Protein AF-A0A7Y4Z768-F1 (afdb_monomer_lite)

pLDDT: mean 74.53, std 14.94, range [42.28, 98.06]

Foldseek 3Di:
DDPPDDVVVVVVVCCVVVVVVVVVVVVVVVVVVVVVVVVVVVVVVVVVCLVCLCPDPDPVSLLVSLQVLLVCVQVVNDDPVVLVVLVVQLPPHDQLNVQSSVSSVLSFQQDPLNVCLSNQALSLLLVLVVLLVVLVVVQVVCVVDDHDPVSVVSNLVSLVVNLVSCVVVVVSQDPVLNVLNVLSNVLSVVLNVVVCVQQPVNDGDPDPQPSDDPVSPRSVVSSVVSVVVSVVSSVVSVVVVVVVD

Structure (mmCIF, N/CA/C/O backbone):
data_AF-A0A7Y4Z768-F1
#
_entry.id   AF-A0A7Y4Z768-F1
#
loop_
_atom_site.group_PDB
_atom_site.id
_atom_site.type_symbol
_atom_site.label_atom_id
_atom_site.label_alt_id
_atom_site.label_comp_id
_atom_site.label_asym_id
_atom_site.label_entity_id
_atom_site.label_seq_id
_atom_site.pdbx_PDB_ins_code
_atom_site.Cartn_x
_atom_site.Cartn_y
_atom_site.Cartn_z
_atom_site.occupancy
_atom_site.B_iso_or_equiv
_atom_site.auth_seq_id
_atom_site.auth_comp_id
_atom_site.auth_asym_id
_atom_site.auth_atom_id
_atom_site.pdbx_PDB_model_num
ATOM 1 N N . MET A 1 1 ? -40.988 38.365 79.215 1.00 46.38 1 MET A N 1
ATOM 2 C CA . MET A 1 1 ? -39.612 38.161 78.710 1.00 46.38 1 MET A CA 1
ATOM 3 C C . MET A 1 1 ? -39.242 36.731 79.069 1.00 46.38 1 MET A C 1
ATOM 5 O O . MET A 1 1 ? -39.388 36.400 80.229 1.00 46.38 1 MET A O 1
ATOM 9 N N . GLU A 1 2 ? -38.913 35.808 78.173 1.00 48.59 2 GLU A N 1
ATOM 10 C CA . GLU A 1 2 ? -38.511 35.905 76.769 1.00 48.59 2 GLU A CA 1
ATOM 11 C C . GLU A 1 2 ? -39.043 34.683 76.001 1.00 48.59 2 GLU A C 1
ATOM 13 O O . GLU A 1 2 ? -38.880 33.546 76.432 1.00 48.59 2 GLU A O 1
ATOM 18 N N . ALA A 1 3 ? -39.662 34.913 74.843 1.00 51.94 3 ALA A N 1
ATOM 19 C CA . ALA A 1 3 ? -40.048 33.869 73.897 1.00 51.94 3 ALA A CA 1
ATOM 20 C C . ALA A 1 3 ? -38.858 33.521 72.978 1.00 51.94 3 ALA A C 1
ATOM 22 O O . ALA A 1 3 ? -38.920 33.704 71.766 1.00 51.94 3 ALA A O 1
ATOM 23 N N . LYS A 1 4 ? -37.750 33.055 73.563 1.00 54.59 4 LYS A N 1
ATOM 24 C CA . LYS A 1 4 ? -36.611 32.468 72.841 1.00 54.59 4 LYS A CA 1
ATOM 25 C C . LYS A 1 4 ? -36.571 30.975 73.150 1.00 54.59 4 LYS A C 1
ATOM 27 O O . LYS A 1 4 ? -36.061 30.596 74.194 1.00 54.59 4 LYS A O 1
ATOM 32 N N . SER A 1 5 ? -37.153 30.120 72.305 1.00 59.94 5 SER A N 1
ATOM 33 C CA . SER A 1 5 ? -36.946 28.667 72.477 1.00 59.94 5 SER A CA 1
ATOM 34 C C . SER A 1 5 ? -37.273 27.802 71.252 1.00 59.94 5 SER A C 1
ATOM 36 O O . SER A 1 5 ? -36.564 26.839 70.993 1.00 59.94 5 SER A O 1
ATOM 38 N N . GLY A 1 6 ? -38.278 28.136 70.435 1.00 53.97 6 GLY A N 1
ATOM 39 C CA . GLY A 1 6 ? -38.661 27.264 69.306 1.00 53.97 6 GLY A CA 1
ATOM 40 C C . GLY A 1 6 ? -37.763 27.378 68.066 1.00 53.97 6 GLY A C 1
ATOM 41 O O . GLY A 1 6 ? -37.446 26.380 67.424 1.00 53.97 6 GLY A O 1
ATOM 42 N N . ILE A 1 7 ? -37.335 28.599 67.733 1.00 53.09 7 ILE A N 1
ATOM 43 C CA . ILE A 1 7 ? -36.599 28.881 66.490 1.00 53.09 7 ILE A CA 1
ATOM 44 C C . ILE A 1 7 ? -35.123 28.465 66.606 1.00 53.09 7 ILE A C 1
ATOM 46 O O . ILE A 1 7 ? -34.581 27.887 65.669 1.00 53.09 7 ILE A O 1
ATOM 50 N N . GLU A 1 8 ? -34.484 28.668 67.762 1.00 54.44 8 GLU A N 1
ATOM 51 C CA . GLU A 1 8 ? -33.088 28.248 67.986 1.00 54.44 8 GLU A CA 1
ATOM 52 C C . GLU A 1 8 ? -32.929 26.720 67.997 1.00 54.44 8 GLU A C 1
ATOM 54 O O . GLU A 1 8 ? -31.937 26.199 67.488 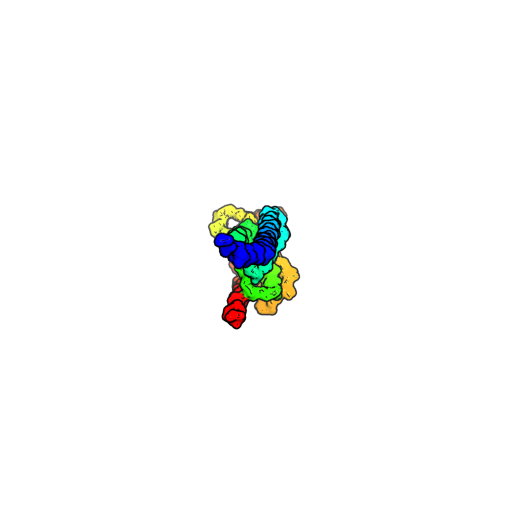1.00 54.44 8 GLU A O 1
ATOM 59 N N . LEU A 1 9 ? -33.932 25.985 68.494 1.00 57.38 9 LEU A N 1
ATOM 60 C CA . LEU A 1 9 ? -33.920 24.521 68.476 1.00 57.38 9 LEU A CA 1
ATOM 61 C C . LEU A 1 9 ? -34.026 23.970 67.042 1.00 57.38 9 LEU A C 1
ATOM 63 O O . LEU A 1 9 ? -33.317 23.032 66.683 1.00 57.38 9 LEU A O 1
ATOM 67 N N . LEU A 1 10 ? -34.868 24.590 66.206 1.00 47.81 10 LEU A N 1
ATOM 68 C CA . LEU A 1 10 ? -35.016 24.247 64.788 1.00 47.81 10 LEU A CA 1
ATOM 69 C C . LEU A 1 10 ? -33.762 24.582 63.972 1.00 47.81 10 LEU A C 1
ATOM 71 O O . LEU A 1 10 ? -33.357 23.785 63.129 1.00 47.81 10 LEU A O 1
ATOM 75 N N . ILE A 1 11 ? -33.116 25.719 64.239 1.00 52.50 11 ILE A N 1
ATOM 76 C CA . ILE A 1 11 ? -31.869 26.107 63.564 1.00 52.50 11 ILE A CA 1
ATOM 77 C C . ILE A 1 11 ? -30.730 25.147 63.935 1.00 52.50 11 ILE A C 1
ATOM 79 O O . ILE A 1 11 ? -30.016 24.683 63.046 1.00 52.50 11 ILE A O 1
ATOM 83 N N . ASN A 1 12 ? -30.601 24.770 65.211 1.00 52.72 12 ASN A N 1
ATOM 84 C CA . ASN A 1 12 ? -29.572 23.824 65.651 1.00 52.72 12 ASN A CA 1
ATOM 85 C C . ASN A 1 12 ? -29.818 22.397 65.131 1.00 52.72 12 ASN A C 1
ATOM 87 O O . ASN A 1 12 ? -28.870 21.717 64.735 1.00 52.72 12 ASN A O 1
ATOM 91 N N . ALA A 1 13 ? -31.078 21.955 65.055 1.00 55.19 13 ALA A N 1
ATOM 92 C CA . ALA A 1 13 ? -31.428 20.666 64.458 1.00 55.19 13 ALA A CA 1
ATOM 93 C C . ALA A 1 13 ? -31.161 20.637 62.941 1.00 55.19 13 ALA A C 1
ATOM 95 O O . ALA A 1 13 ? -30.629 19.654 62.424 1.00 55.19 13 ALA A O 1
ATOM 96 N N . MET A 1 14 ? -31.462 21.728 62.225 1.00 43.25 14 MET A N 1
ATOM 97 C CA . MET A 1 14 ? -31.162 21.846 60.795 1.00 43.25 14 MET A CA 1
ATOM 98 C C . MET A 1 14 ? -29.655 21.911 60.524 1.00 43.25 14 MET A C 1
ATOM 100 O O . MET A 1 14 ? -29.187 21.277 59.580 1.00 43.25 14 MET A O 1
ATOM 104 N N . ALA A 1 15 ? -28.878 22.593 61.370 1.00 44.81 15 ALA A N 1
ATOM 105 C CA . ALA A 1 15 ? -27.419 22.632 61.262 1.00 44.81 15 ALA A CA 1
ATOM 106 C C . ALA A 1 15 ? -26.781 21.239 61.442 1.00 44.81 15 ALA A C 1
ATOM 108 O O . ALA A 1 15 ? -25.861 20.889 60.703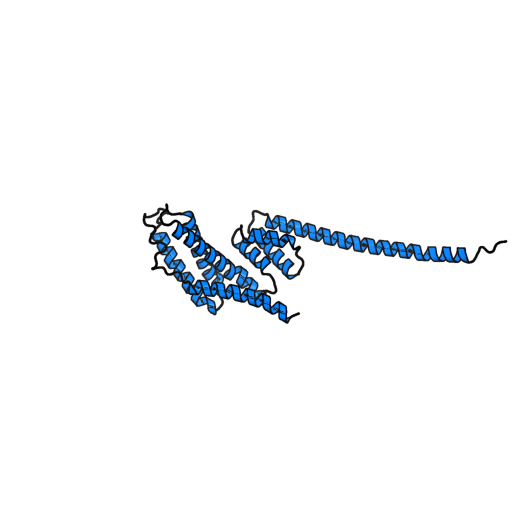 1.00 44.81 15 ALA A O 1
ATOM 109 N N . GLY A 1 16 ? -27.315 20.412 62.351 1.00 49.62 16 GLY A N 1
ATOM 110 C CA . GLY A 1 16 ? -26.847 19.037 62.568 1.00 49.62 16 GLY A CA 1
ATOM 111 C C . GLY A 1 16 ? -27.062 18.090 61.379 1.00 49.62 16 GLY A C 1
ATOM 112 O O . GLY A 1 16 ? -26.333 17.112 61.245 1.00 49.62 16 GLY A O 1
ATOM 113 N N . ILE A 1 17 ? -28.020 18.390 60.494 1.00 57.47 17 ILE A N 1
ATOM 114 C CA . ILE A 1 17 ? -28.361 17.559 59.324 1.00 57.47 17 ILE A CA 1
ATOM 115 C C . ILE A 1 17 ? -27.761 18.130 58.029 1.00 57.47 17 ILE A C 1
ATOM 117 O O . ILE A 1 17 ? -27.269 17.380 57.187 1.00 57.47 17 ILE A O 1
ATOM 121 N N . LEU A 1 18 ? -27.754 19.456 57.864 1.00 42.28 18 LEU A N 1
ATOM 122 C CA . LEU A 1 18 ? -27.285 20.108 56.636 1.00 42.28 18 LEU A CA 1
ATOM 123 C C . LEU A 1 18 ? -25.764 20.051 56.467 1.00 42.28 18 LEU A C 1
ATOM 125 O O . LEU A 1 18 ? -25.283 19.923 55.338 1.00 42.28 18 LEU A O 1
ATOM 129 N N . VAL A 1 19 ? -25.000 20.120 57.560 1.00 46.62 19 VAL A N 1
ATOM 130 C CA . VAL A 1 19 ? -23.529 20.109 57.506 1.00 46.62 19 VAL A CA 1
ATOM 131 C C . VAL A 1 19 ? -22.978 18.759 57.004 1.00 46.62 19 VAL A C 1
ATOM 133 O O . VAL A 1 19 ? -22.180 18.764 56.067 1.00 46.62 19 VAL A O 1
ATOM 136 N N . PRO A 1 20 ? -23.429 17.587 57.496 1.00 58.53 20 PRO A N 1
ATOM 137 C CA . PRO A 1 20 ? -22.994 16.297 56.951 1.00 58.53 20 PRO A CA 1
ATOM 138 C C . PRO A 1 20 ? -23.368 16.086 55.476 1.00 58.53 20 PRO A C 1
ATOM 140 O O . PRO A 1 20 ? -22.566 15.559 54.707 1.00 58.53 20 PRO A O 1
ATOM 143 N N . ILE A 1 21 ? -24.563 16.527 55.060 1.00 56.31 21 ILE A N 1
ATOM 144 C CA . ILE A 1 21 ? -25.041 16.380 53.674 1.00 56.31 21 ILE A CA 1
ATOM 145 C C . ILE A 1 21 ? -24.199 17.224 52.712 1.00 56.31 21 ILE A C 1
ATOM 147 O O . ILE A 1 21 ? -23.823 16.752 51.640 1.00 56.31 21 ILE A O 1
ATOM 151 N N . SER A 1 22 ? -23.856 18.454 53.098 1.00 44.28 22 SER A N 1
ATOM 152 C CA . SER A 1 22 ? -23.014 19.329 52.276 1.00 44.28 22 SER A CA 1
ATOM 153 C C . SER A 1 22 ? -21.571 18.821 52.176 1.00 44.28 22 SER A C 1
ATOM 155 O O . SER A 1 22 ? -21.008 18.839 51.082 1.00 44.28 22 SER A O 1
ATOM 157 N N . ILE A 1 23 ? -21.002 18.259 53.249 1.00 58.78 23 ILE A N 1
ATOM 158 C CA . ILE A 1 23 ? -19.685 17.594 53.207 1.00 58.78 23 ILE A CA 1
ATOM 159 C C . ILE A 1 23 ? -19.713 16.363 52.286 1.00 58.78 23 ILE A C 1
ATOM 161 O O . ILE A 1 23 ? -18.813 16.199 51.460 1.00 58.78 23 ILE A O 1
ATOM 165 N N . ALA A 1 24 ? -20.753 15.526 52.366 1.00 64.56 24 ALA A N 1
ATOM 166 C CA . ALA A 1 24 ? -20.907 14.363 51.490 1.00 64.56 24 ALA A CA 1
ATOM 167 C C . ALA A 1 24 ? -21.059 14.768 50.012 1.00 64.56 24 ALA A C 1
ATOM 169 O O . ALA A 1 24 ? -20.456 14.149 49.135 1.00 64.56 24 ALA A O 1
ATOM 170 N N . PHE A 1 25 ? -21.804 15.842 49.733 1.00 57.50 25 PHE A N 1
ATOM 171 C CA . PHE A 1 25 ? -21.990 16.356 48.377 1.00 57.50 25 PHE A CA 1
ATOM 172 C C . PHE A 1 25 ? -20.695 16.938 47.793 1.00 57.50 25 PHE A C 1
ATOM 174 O O . PHE A 1 25 ? -20.360 16.652 46.645 1.00 57.50 25 PHE A O 1
ATOM 181 N N . VAL A 1 26 ? -19.923 17.693 48.585 1.00 50.47 26 VAL A N 1
ATOM 182 C CA . VAL A 1 26 ? -18.603 18.207 48.176 1.00 50.47 26 VAL A CA 1
ATOM 183 C C . VAL A 1 26 ? -17.611 17.061 47.965 1.00 50.47 26 VAL A C 1
ATOM 185 O O . VAL A 1 26 ? -16.888 17.070 46.973 1.00 50.47 26 VAL A O 1
ATOM 188 N N . GLY A 1 27 ? -17.612 16.041 48.830 1.00 58.00 27 GLY A N 1
ATOM 189 C CA . GLY A 1 27 ? -16.781 14.844 48.667 1.00 58.00 27 GLY A CA 1
ATOM 190 C C . GLY A 1 27 ? -17.117 14.048 47.401 1.00 58.00 27 GLY A C 1
ATOM 191 O O . GLY A 1 27 ? -16.213 13.660 46.659 1.00 58.00 27 GLY A O 1
ATOM 192 N N . TYR A 1 28 ? -18.407 13.866 47.104 1.00 66.12 28 TYR A N 1
ATOM 193 C CA . TYR A 1 28 ? -18.885 13.222 45.874 1.00 66.12 28 TYR A CA 1
ATOM 194 C C . TYR A 1 28 ? -18.555 14.047 44.618 1.00 66.12 28 TYR A C 1
ATOM 196 O O . TYR A 1 28 ? -18.127 13.512 43.597 1.00 66.12 28 TYR A O 1
ATOM 204 N N . TRP A 1 29 ? -18.696 15.372 44.684 1.00 62.34 29 TRP A N 1
ATOM 205 C CA . TRP A 1 29 ? -18.326 16.260 43.582 1.00 62.34 29 TRP A CA 1
ATOM 206 C C . TRP A 1 29 ? -16.811 16.261 43.327 1.00 62.34 29 TRP A C 1
ATOM 208 O O . TRP A 1 29 ? -16.386 16.182 42.176 1.00 62.34 29 TRP A O 1
ATOM 218 N N . PHE A 1 30 ? -15.997 16.286 44.387 1.00 61.88 30 PHE A N 1
ATOM 219 C CA . PHE A 1 30 ? -14.536 16.270 44.300 1.00 61.88 30 PHE A CA 1
ATOM 220 C C . PHE A 1 30 ? -13.997 14.936 43.769 1.00 61.88 30 PHE A C 1
ATOM 222 O O . PHE A 1 30 ? -13.097 14.931 42.934 1.00 61.88 30 PHE A O 1
ATOM 229 N N . THR A 1 31 ? -14.567 13.804 44.191 1.00 69.88 31 THR A N 1
ATOM 230 C CA . THR A 1 31 ? -14.210 12.480 43.647 1.00 69.88 31 THR A CA 1
ATOM 231 C C . THR A 1 31 ? -14.558 12.371 42.167 1.00 69.88 31 THR A C 1
ATOM 233 O O . THR A 1 31 ? -13.707 11.968 41.384 1.00 69.88 31 THR A O 1
ATOM 236 N N . ARG A 1 32 ? -15.730 12.858 41.747 1.00 62.66 32 ARG A N 1
ATOM 237 C CA . ARG A 1 32 ? -16.130 12.873 40.330 1.00 62.66 32 ARG A CA 1
ATOM 238 C C . ARG A 1 32 ? -15.298 13.835 39.468 1.00 62.66 32 ARG A C 1
ATOM 240 O O . ARG A 1 32 ? -15.068 13.573 38.290 1.00 62.66 32 ARG A O 1
ATOM 247 N N . GLN A 1 33 ? -14.849 14.957 40.035 1.00 64.06 33 GLN A N 1
ATOM 248 C CA . GLN A 1 33 ? -13.874 15.863 39.408 1.00 64.06 33 GLN A CA 1
ATOM 249 C C . GLN A 1 33 ? -12.506 15.189 39.265 1.00 64.06 33 GLN A C 1
ATOM 251 O O . GLN A 1 33 ? -11.884 15.281 38.210 1.00 64.06 33 GLN A O 1
ATOM 256 N N . LYS A 1 34 ? -12.060 14.473 40.301 1.00 70.19 34 LYS A N 1
ATOM 257 C CA . LYS A 1 34 ? -10.790 13.749 40.298 1.00 70.19 34 LYS A CA 1
ATOM 258 C C . LYS A 1 34 ? -10.791 12.589 39.302 1.00 70.19 34 LYS A C 1
ATOM 260 O O . LYS A 1 34 ? -9.846 12.480 38.540 1.00 70.19 34 LYS A O 1
ATOM 265 N N . GLU A 1 35 ? -11.867 11.808 39.229 1.00 71.06 35 GLU A N 1
ATOM 266 C CA . GLU A 1 35 ? -12.037 10.755 38.217 1.00 71.06 35 GLU A CA 1
ATOM 267 C C . GLU A 1 35 ? -11.948 11.323 36.798 1.00 71.06 35 GLU A C 1
ATOM 269 O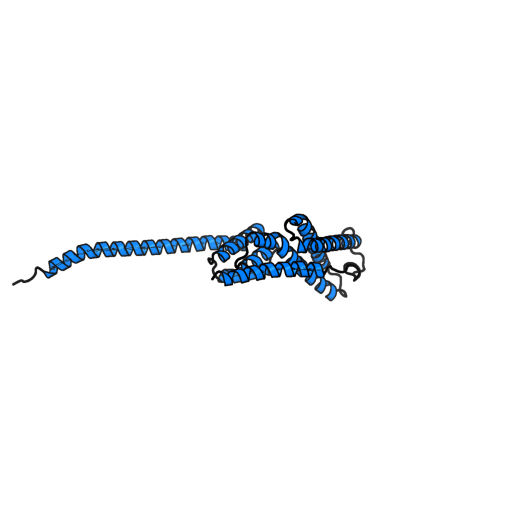 O . GLU A 1 35 ? -11.188 10.811 35.983 1.00 71.06 35 GLU A O 1
ATOM 274 N N . LYS A 1 36 ? -12.627 12.445 36.518 1.00 66.19 36 LYS A N 1
ATOM 275 C CA . LYS A 1 36 ? -12.515 13.128 35.218 1.00 66.19 36 LYS A CA 1
ATOM 276 C C . LYS A 1 36 ? -11.108 13.658 34.940 1.00 66.19 36 LYS A C 1
ATOM 278 O O . LYS A 1 36 ? -10.650 13.596 33.805 1.00 66.19 36 LYS A O 1
ATOM 283 N N . SER A 1 37 ? -10.433 14.186 35.958 1.00 69.75 37 SER A N 1
ATOM 284 C CA . SER A 1 37 ? -9.055 14.680 35.863 1.00 69.75 37 SER A CA 1
ATOM 285 C C . SER A 1 37 ? -8.069 13.544 35.581 1.00 69.75 37 SER A C 1
ATOM 287 O O . SER A 1 37 ? -7.192 13.685 34.734 1.00 69.75 37 SER A O 1
ATOM 289 N N . ASP A 1 38 ? -8.223 12.409 36.260 1.00 72.62 38 ASP A N 1
ATOM 290 C CA . ASP A 1 38 ? -7.384 11.224 36.085 1.00 72.62 38 ASP A CA 1
ATOM 291 C C . ASP A 1 38 ? -7.657 10.556 34.723 1.00 72.62 38 ASP A C 1
ATOM 293 O O . ASP A 1 38 ? -6.717 10.164 34.034 1.00 72.62 38 ASP A O 1
ATOM 297 N N . GLU A 1 39 ? -8.914 10.513 34.264 1.00 68.00 39 GLU A N 1
ATOM 298 C CA . GLU A 1 39 ? -9.274 10.092 32.901 1.00 68.00 39 GLU A CA 1
ATOM 299 C C . GLU A 1 39 ? -8.653 10.999 31.831 1.00 68.00 39 GLU A C 1
ATOM 301 O O . GLU A 1 39 ? -8.083 10.505 30.858 1.00 68.00 39 GLU A O 1
ATOM 306 N N . GLN A 1 40 ? -8.716 12.322 32.015 1.00 62.81 40 GLN A N 1
ATOM 307 C CA . GLN A 1 40 ? -8.091 13.283 31.105 1.00 62.81 40 GLN A CA 1
ATOM 308 C C . GLN A 1 40 ? -6.572 13.140 31.090 1.00 62.81 40 GLN A C 1
ATOM 310 O O . GLN A 1 40 ? -5.967 13.165 30.022 1.00 62.81 40 GLN A O 1
ATOM 315 N N . LYS A 1 41 ? -5.951 12.944 32.254 1.00 69.06 41 LYS A N 1
ATOM 316 C CA . LYS A 1 41 ? -4.506 12.748 32.361 1.00 69.06 41 LYS A CA 1
ATOM 317 C C . LYS A 1 41 ? -4.062 11.454 31.681 1.00 69.06 41 LYS A C 1
ATOM 319 O O . LYS A 1 41 ? -3.132 11.484 30.886 1.00 69.06 41 LYS A O 1
ATOM 324 N N . ASN A 1 42 ? -4.783 10.356 31.899 1.00 70.62 42 ASN A N 1
ATOM 325 C CA . ASN A 1 42 ? -4.524 9.092 31.211 1.00 70.62 42 ASN A CA 1
ATOM 326 C C . ASN A 1 42 ? -4.697 9.226 29.691 1.00 70.62 42 ASN A C 1
ATOM 328 O O . ASN A 1 42 ? -3.905 8.670 28.931 1.00 70.62 42 ASN A O 1
ATOM 332 N N . ALA A 1 43 ? -5.700 9.981 29.233 1.00 60.78 43 ALA A N 1
ATOM 333 C CA . ALA A 1 43 ? -5.882 10.264 27.813 1.00 60.78 43 ALA A CA 1
ATOM 334 C C . ALA A 1 43 ? -4.715 11.085 27.239 1.00 60.78 43 ALA A C 1
ATOM 336 O O . ALA A 1 43 ? -4.241 10.761 26.155 1.00 60.78 43 ALA A O 1
ATOM 337 N N . ILE A 1 44 ? -4.218 12.087 27.973 1.00 65.00 44 ILE A N 1
ATOM 338 C CA . ILE A 1 44 ? -3.059 12.910 27.589 1.00 65.00 44 ILE A CA 1
ATOM 339 C C . ILE A 1 44 ? -1.771 12.076 27.531 1.00 65.00 44 ILE A C 1
ATOM 341 O O . ILE A 1 44 ? -1.036 12.183 26.554 1.00 65.00 44 ILE A O 1
ATOM 345 N N . ASP A 1 45 ? -1.516 11.213 28.515 1.00 72.81 45 ASP A N 1
ATOM 346 C CA . ASP A 1 45 ? -0.319 10.356 28.541 1.00 72.81 45 ASP A CA 1
ATOM 347 C C . ASP A 1 45 ? -0.360 9.300 27.421 1.00 72.81 45 ASP A C 1
ATOM 349 O O . ASP A 1 45 ? 0.631 9.027 26.736 1.00 72.81 45 ASP A O 1
ATOM 353 N N . THR A 1 46 ? -1.541 8.728 27.170 1.00 70.56 46 THR A N 1
ATOM 354 C CA . THR A 1 46 ? -1.743 7.813 26.038 1.00 70.56 46 THR A CA 1
ATOM 355 C C . THR A 1 46 ? -1.547 8.556 24.709 1.00 70.56 46 THR A C 1
ATOM 357 O O . THR A 1 46 ? -0.935 8.035 23.779 1.00 70.56 46 THR A O 1
ATOM 360 N N . PHE A 1 47 ? -2.021 9.800 24.625 1.00 68.81 47 PHE A N 1
ATOM 361 C CA . PHE A 1 47 ? -1.887 10.661 23.455 1.00 68.81 47 PHE A CA 1
ATOM 362 C C . PHE A 1 47 ? -0.434 11.053 23.172 1.00 68.81 47 PHE A C 1
ATOM 364 O O . PHE A 1 47 ? 0.003 10.936 22.027 1.00 68.81 47 PHE A O 1
ATOM 371 N N . SER A 1 48 ? 0.340 11.447 24.190 1.00 70.50 48 SER A N 1
ATOM 372 C CA . SER A 1 48 ? 1.765 11.749 24.012 1.00 70.50 48 SER A CA 1
ATOM 373 C C . SER A 1 48 ? 2.523 10.517 23.527 1.00 70.50 48 SER A C 1
ATOM 375 O O . SER A 1 48 ? 3.339 10.621 22.621 1.00 70.50 48 SER A O 1
ATOM 377 N N . THR A 1 49 ? 2.172 9.333 24.034 1.00 78.50 49 THR A N 1
ATOM 378 C CA . THR A 1 49 ? 2.770 8.067 23.593 1.00 78.50 49 THR A CA 1
ATOM 379 C C . THR A 1 49 ? 2.524 7.796 22.104 1.00 78.50 49 THR A C 1
ATOM 381 O O . THR A 1 49 ? 3.433 7.347 21.403 1.00 78.50 49 THR A O 1
ATOM 384 N N . TYR A 1 50 ? 1.325 8.085 21.583 1.00 74.75 50 TYR A N 1
ATOM 385 C CA . TYR A 1 50 ? 1.051 7.942 20.149 1.00 74.75 50 TYR A CA 1
ATOM 386 C C . TYR A 1 50 ? 1.792 8.975 19.305 1.00 74.75 50 TYR A C 1
ATOM 388 O O . TYR A 1 50 ? 2.332 8.613 18.263 1.00 74.75 50 TYR A O 1
ATOM 396 N N . LEU A 1 51 ? 1.857 10.234 19.745 1.00 73.06 51 LEU A N 1
ATOM 397 C CA . LEU A 1 51 ? 2.614 11.271 19.039 1.00 73.06 51 LEU A CA 1
ATOM 398 C C . LEU A 1 51 ? 4.119 10.975 19.019 1.00 73.06 51 LEU A C 1
ATOM 400 O O . LEU A 1 51 ? 4.763 11.140 17.982 1.00 73.06 51 LEU A O 1
ATOM 404 N N . ASP A 1 52 ? 4.670 10.464 20.116 1.00 77.81 52 ASP A N 1
ATOM 405 C CA . ASP A 1 52 ? 6.061 10.010 20.191 1.00 77.81 52 ASP A CA 1
ATOM 406 C C . ASP A 1 52 ? 6.304 8.818 19.253 1.00 77.81 52 ASP A C 1
ATOM 408 O O . ASP A 1 52 ? 7.334 8.731 18.583 1.00 77.81 52 ASP A O 1
ATOM 412 N N . ALA A 1 53 ? 5.342 7.897 19.150 1.00 80.00 53 ALA A N 1
ATOM 413 C CA . ALA A 1 53 ? 5.431 6.767 18.231 1.00 80.00 53 ALA A CA 1
ATOM 414 C C . ALA A 1 53 ? 5.296 7.183 16.753 1.00 80.00 53 ALA A C 1
ATOM 416 O O . ALA A 1 53 ? 5.997 6.625 15.910 1.00 80.00 53 ALA A O 1
ATOM 417 N N . LEU A 1 54 ? 4.453 8.174 16.439 1.00 76.44 54 LEU A N 1
ATOM 418 C CA . LEU A 1 54 ? 4.309 8.753 15.097 1.00 76.44 54 LEU A CA 1
ATOM 419 C C . LEU A 1 54 ? 5.540 9.563 14.673 1.00 76.44 54 LEU A C 1
ATOM 421 O O . LEU A 1 54 ? 5.962 9.498 13.521 1.00 76.44 54 LEU A O 1
ATOM 425 N N . SER A 1 55 ? 6.140 10.308 15.598 1.00 78.50 55 SER A N 1
ATOM 426 C CA . SER A 1 55 ? 7.357 11.091 15.347 1.00 78.50 55 SER A CA 1
ATOM 427 C C . SER A 1 55 ? 8.646 10.263 15.407 1.00 78.50 55 SER A C 1
ATOM 429 O O . SER A 1 55 ? 9.719 10.777 15.102 1.00 78.50 55 SER A O 1
ATOM 431 N N . SER A 1 56 ? 8.560 8.979 15.766 1.00 83.56 56 SER A N 1
ATOM 432 C CA . SER A 1 56 ? 9.710 8.078 15.811 1.00 83.56 56 SER A CA 1
ATOM 433 C C . SER A 1 56 ? 10.281 7.810 14.417 1.00 83.56 56 SER A C 1
ATOM 435 O O . SER A 1 56 ? 9.538 7.504 13.493 1.00 83.56 56 SER A O 1
ATOM 437 N N . ASP A 1 57 ? 11.611 7.747 14.297 1.00 81.62 57 ASP A N 1
ATOM 438 C CA . ASP A 1 57 ? 12.292 7.275 13.076 1.00 81.62 57 ASP A CA 1
ATOM 439 C C . ASP A 1 57 ? 12.016 5.788 12.752 1.00 81.62 57 ASP A C 1
ATOM 441 O O . ASP A 1 57 ? 12.403 5.274 11.700 1.00 81.62 57 ASP A O 1
ATOM 445 N N . ASN A 1 58 ? 11.366 5.056 13.664 1.00 84.62 58 ASN A N 1
ATOM 446 C CA . ASN A 1 58 ? 11.038 3.648 13.494 1.00 84.62 58 ASN A CA 1
ATOM 447 C C . ASN A 1 58 ? 9.685 3.474 12.782 1.00 84.62 58 ASN A C 1
ATOM 449 O O . ASN A 1 58 ? 8.623 3.631 13.383 1.00 84.62 58 ASN A O 1
ATOM 453 N N . GLN A 1 59 ? 9.737 3.035 11.525 1.00 77.31 59 GLN A N 1
ATOM 454 C CA . GLN A 1 59 ? 8.562 2.811 10.671 1.00 77.31 59 GLN A CA 1
ATOM 455 C C . GLN A 1 59 ? 7.548 1.823 11.266 1.00 77.31 59 GLN A C 1
ATOM 457 O O . GLN A 1 59 ? 6.342 2.031 11.149 1.00 77.31 59 GLN A O 1
ATOM 462 N N . GLN A 1 60 ? 8.012 0.784 11.965 1.00 74.44 60 GLN A N 1
ATOM 463 C CA . GLN A 1 60 ? 7.128 -0.180 12.619 1.00 74.44 60 GLN A CA 1
ATOM 464 C C . GLN A 1 60 ? 6.347 0.474 13.769 1.00 74.44 60 GLN A C 1
ATOM 466 O O . GLN A 1 60 ? 5.161 0.198 13.950 1.00 74.44 60 GLN A O 1
ATOM 471 N N . LYS A 1 61 ? 6.991 1.367 14.535 1.00 78.75 61 LYS A N 1
ATOM 472 C CA . LYS A 1 61 ? 6.313 2.143 15.588 1.00 78.75 61 LYS A CA 1
ATOM 473 C C . LYS A 1 61 ? 5.283 3.099 14.997 1.00 78.75 61 LYS A C 1
ATOM 475 O O . LYS A 1 61 ? 4.163 3.137 15.499 1.00 78.75 61 LYS A O 1
ATOM 480 N N . GLN A 1 62 ? 5.630 3.795 13.914 1.00 78.62 62 GLN A N 1
ATOM 481 C CA . GLN A 1 62 ? 4.708 4.683 13.200 1.00 78.62 62 GLN A CA 1
ATOM 482 C C . GLN A 1 62 ? 3.476 3.919 12.699 1.00 78.62 62 GLN A C 1
ATOM 484 O O . GLN A 1 62 ? 2.344 4.336 12.937 1.00 78.62 62 GLN A O 1
ATOM 489 N N . LYS A 1 63 ? 3.683 2.746 12.088 1.00 76.12 63 LYS A N 1
ATOM 490 C CA . LYS A 1 63 ? 2.611 1.855 11.626 1.00 76.12 63 LYS A CA 1
ATOM 491 C C . LYS A 1 63 ? 1.684 1.430 12.762 1.00 76.12 63 LYS A C 1
ATOM 493 O O . LYS A 1 63 ? 0.471 1.577 12.643 1.00 76.12 63 LYS A O 1
ATOM 498 N N . TYR A 1 64 ? 2.227 0.927 13.872 1.00 75.88 64 TYR A N 1
ATOM 499 C CA . TYR A 1 64 ? 1.399 0.518 15.011 1.00 75.88 64 TYR A CA 1
ATOM 500 C C . TYR A 1 64 ? 0.647 1.690 15.643 1.00 75.88 64 TYR A C 1
ATOM 502 O O . TYR A 1 64 ? -0.502 1.515 16.044 1.00 75.88 64 TYR A O 1
ATOM 510 N N . ALA A 1 65 ? 1.253 2.878 15.692 1.00 80.69 65 ALA A N 1
ATOM 511 C CA . ALA A 1 65 ? 0.581 4.082 16.165 1.00 80.69 65 ALA A CA 1
ATOM 512 C C . ALA A 1 65 ? -0.616 4.441 15.276 1.00 80.69 65 ALA A C 1
ATOM 514 O O . ALA A 1 65 ? -1.699 4.708 15.789 1.00 80.69 65 ALA A O 1
ATOM 515 N N . LEU A 1 66 ? -0.462 4.365 13.952 1.00 77.25 66 LEU A N 1
ATOM 516 C CA . LEU A 1 66 ? -1.558 4.596 13.010 1.00 77.25 66 LEU A CA 1
ATOM 517 C C . LEU A 1 66 ? -2.648 3.522 13.108 1.00 77.25 66 LEU A C 1
ATOM 519 O O . LEU A 1 66 ? -3.824 3.861 13.126 1.00 77.25 66 LEU A O 1
ATOM 523 N N . ILE A 1 67 ? -2.297 2.243 13.269 1.00 72.56 67 ILE A N 1
ATOM 524 C CA . ILE A 1 67 ? -3.285 1.173 13.505 1.00 72.56 67 ILE A CA 1
ATOM 525 C C . ILE A 1 67 ? -4.063 1.423 14.808 1.00 72.56 67 ILE A C 1
ATOM 527 O O . ILE A 1 67 ? -5.286 1.276 14.849 1.00 72.56 67 ILE A O 1
ATOM 531 N N . ALA A 1 68 ? -3.379 1.837 15.874 1.00 74.19 68 ALA A N 1
ATOM 532 C CA . ALA A 1 68 ? -4.027 2.171 17.137 1.00 74.19 68 ALA A CA 1
ATOM 533 C C . ALA A 1 68 ? -4.939 3.402 17.005 1.00 74.19 68 ALA A C 1
ATOM 535 O O . ALA A 1 68 ? -6.052 3.403 17.531 1.00 74.19 68 ALA A O 1
ATOM 536 N N . LEU A 1 69 ? -4.520 4.420 16.247 1.00 74.88 69 LEU A N 1
ATOM 537 C CA . LEU A 1 69 ? -5.368 5.562 15.911 1.00 74.88 69 LEU A CA 1
ATOM 538 C C . LEU A 1 69 ? -6.585 5.133 15.086 1.00 74.88 69 LEU A C 1
ATOM 540 O O . LEU A 1 69 ? -7.698 5.544 15.386 1.00 74.88 69 LEU A O 1
ATOM 544 N N . HIS A 1 70 ? -6.431 4.238 14.116 1.00 71.69 70 HIS A N 1
ATOM 545 C CA . HIS A 1 70 ? -7.561 3.699 13.360 1.00 71.69 70 HIS A CA 1
ATOM 546 C C . HIS A 1 70 ? -8.585 3.047 14.305 1.00 71.69 70 HIS A C 1
ATOM 548 O O . HIS A 1 70 ? -9.772 3.377 14.266 1.00 71.69 70 HIS A O 1
ATOM 554 N N . TYR A 1 71 ? -8.118 2.214 15.242 1.00 70.25 71 TYR A N 1
ATOM 555 C CA . TYR A 1 71 ? -8.970 1.611 16.269 1.00 70.25 71 TYR A CA 1
ATOM 556 C C . TYR A 1 71 ? -9.673 2.659 17.148 1.00 70.25 71 TYR A C 1
ATOM 558 O O . TYR A 1 71 ? -10.861 2.538 17.449 1.00 70.25 71 TYR A O 1
ATOM 566 N N . LEU A 1 72 ? -8.979 3.723 17.554 1.00 74.38 72 LEU A N 1
ATOM 567 C CA . LEU A 1 72 ? -9.586 4.806 18.334 1.00 74.38 72 LEU A CA 1
ATOM 568 C C . LEU A 1 72 ? -10.601 5.619 17.516 1.00 74.38 72 LEU A C 1
ATOM 570 O O . LEU A 1 72 ? -11.614 6.055 18.076 1.00 74.38 72 LEU A O 1
ATOM 574 N N . LYS A 1 73 ? -10.366 5.796 16.209 1.00 73.62 73 LYS A N 1
ATOM 575 C CA . LYS A 1 73 ? -11.290 6.475 15.292 1.00 73.62 73 LYS A CA 1
ATOM 576 C C . LYS A 1 73 ? -12.596 5.704 15.174 1.00 73.62 73 LYS A C 1
ATOM 578 O O . LYS A 1 73 ? -13.656 6.301 15.358 1.00 73.62 73 LYS A O 1
ATOM 583 N N . LEU A 1 74 ? -12.510 4.387 14.967 1.00 65.56 74 LEU A N 1
ATOM 584 C CA . LEU A 1 74 ? -13.664 3.480 14.932 1.00 65.56 74 LEU A CA 1
ATOM 585 C C . LEU A 1 74 ? -14.513 3.597 16.206 1.00 65.56 74 LEU A C 1
ATOM 587 O O . LEU A 1 74 ? -15.738 3.592 16.159 1.00 65.56 74 LEU A O 1
ATOM 591 N N . ASN A 1 75 ? -13.863 3.800 17.352 1.00 73.25 75 ASN A N 1
ATOM 592 C CA . ASN A 1 75 ? -14.530 3.962 18.641 1.00 73.25 75 ASN A CA 1
ATOM 593 C C . ASN A 1 75 ? -14.998 5.402 18.945 1.00 73.25 75 ASN A C 1
ATOM 595 O O . ASN A 1 75 ? -15.425 5.667 20.068 1.00 73.25 75 ASN A O 1
ATOM 599 N N . LYS A 1 76 ? -14.923 6.338 17.982 1.00 72.56 76 LYS A N 1
ATOM 600 C CA . LYS A 1 76 ? -15.278 7.768 18.135 1.00 72.56 76 LYS A CA 1
ATOM 601 C C . LYS A 1 76 ? -14.523 8.476 19.272 1.00 72.56 76 LYS A C 1
ATOM 603 O O . LYS A 1 76 ? -15.042 9.407 19.883 1.00 72.56 76 LYS A O 1
ATOM 608 N N . LYS A 1 77 ? -13.295 8.036 19.567 1.00 72.88 77 LYS A N 1
ATOM 609 C CA . LYS A 1 77 ? -12.457 8.551 20.668 1.00 72.88 77 LYS A CA 1
ATOM 610 C C . LYS A 1 77 ? -11.303 9.446 20.202 1.00 72.88 77 LYS A C 1
ATOM 612 O O . LYS A 1 77 ? -10.430 9.756 21.007 1.00 72.88 77 LYS A O 1
ATOM 617 N N . ILE A 1 78 ? -11.278 9.856 18.931 1.00 71.75 78 ILE A N 1
ATOM 618 C CA . ILE A 1 78 ? -10.187 10.668 18.373 1.00 71.75 78 ILE A CA 1
ATOM 619 C C . ILE A 1 78 ? -10.525 12.167 18.342 1.00 71.75 78 ILE A C 1
ATOM 621 O O . ILE A 1 78 ? -11.527 12.545 17.730 1.00 71.75 78 ILE A O 1
ATOM 625 N N . PRO A 1 79 ? -9.673 13.022 18.946 1.00 72.38 79 PRO A N 1
ATOM 626 C CA . PRO A 1 79 ? -9.647 14.462 18.698 1.00 72.38 79 PRO A CA 1
ATOM 627 C C . PRO A 1 79 ? -9.463 14.782 17.211 1.00 72.38 79 PRO A C 1
ATOM 629 O O . PRO A 1 79 ? -8.601 14.204 16.548 1.00 72.38 79 PRO A O 1
ATOM 632 N N . LYS A 1 80 ? -10.248 15.725 16.682 1.00 66.44 80 LYS A N 1
ATOM 633 C CA . LYS A 1 80 ? -10.231 16.101 15.258 1.00 66.44 80 LYS A CA 1
ATOM 634 C C . LYS A 1 80 ? -8.850 16.597 14.810 1.00 66.44 80 LYS A C 1
ATOM 636 O O . LYS A 1 80 ? -8.452 16.356 13.681 1.00 66.44 80 LYS A O 1
ATOM 641 N N . GLU A 1 81 ? -8.110 17.213 15.721 1.00 68.25 81 GLU A N 1
ATOM 642 C CA . GLU A 1 81 ? -6.774 17.775 15.537 1.00 68.25 81 GLU A CA 1
ATOM 643 C C . GLU A 1 81 ? -5.716 16.716 15.174 1.00 68.25 81 GLU A C 1
ATOM 645 O O . GLU A 1 81 ? -4.690 17.045 14.586 1.00 68.25 81 GLU A O 1
ATOM 650 N N . LEU A 1 82 ? -5.951 15.435 15.491 1.00 67.44 82 LEU A N 1
ATOM 651 C CA . LEU A 1 82 ? -5.065 14.344 15.065 1.00 67.44 82 LEU A CA 1
ATOM 652 C C . LEU A 1 82 ? -5.241 13.974 13.596 1.00 67.44 82 LEU A C 1
ATOM 654 O O . LEU A 1 82 ? -4.310 13.435 13.002 1.00 67.44 82 LEU A O 1
ATOM 658 N N . MET A 1 83 ? -6.412 14.235 13.015 1.00 66.00 83 MET A N 1
ATOM 659 C CA . MET A 1 83 ? -6.669 13.875 11.621 1.00 66.00 83 MET A CA 1
ATOM 660 C C . MET A 1 83 ? -5.789 14.692 10.675 1.00 66.00 83 MET A C 1
ATOM 662 O O . MET A 1 83 ? -5.198 14.126 9.763 1.00 66.00 83 MET A O 1
ATOM 666 N N . ASP A 1 84 ? -5.573 15.971 10.988 1.00 68.00 84 ASP A N 1
ATOM 667 C CA . ASP A 1 84 ? -4.688 16.845 10.211 1.00 68.00 84 ASP A CA 1
ATOM 668 C C . ASP A 1 84 ? -3.239 16.314 10.183 1.00 68.00 84 ASP A C 1
ATOM 670 O O . ASP A 1 84 ? -2.523 16.467 9.195 1.00 68.00 84 ASP A O 1
ATOM 674 N N . ILE A 1 85 ? -2.795 15.651 11.259 1.00 68.06 85 ILE A N 1
ATOM 675 C CA . ILE A 1 85 ? -1.467 15.025 11.337 1.00 68.06 85 ILE A CA 1
ATOM 676 C C . ILE A 1 85 ? -1.430 13.747 10.492 1.00 68.06 85 ILE A C 1
ATOM 678 O O . ILE A 1 85 ? -0.464 13.519 9.764 1.00 68.06 85 ILE A O 1
ATOM 682 N N . VAL A 1 86 ? -2.479 12.926 10.558 1.00 65.88 86 VAL A N 1
ATOM 683 C CA . VAL A 1 86 ? -2.611 11.695 9.762 1.00 65.88 86 VAL A CA 1
ATOM 684 C C . VAL A 1 86 ? -2.520 11.995 8.259 1.00 65.88 86 VAL A C 1
ATOM 686 O O . VAL A 1 86 ? -1.798 11.293 7.550 1.00 65.88 86 VAL A O 1
ATOM 689 N N . ASP A 1 87 ? -3.140 13.077 7.787 1.00 64.19 87 ASP A N 1
ATOM 690 C CA . ASP A 1 87 ? -3.103 13.493 6.375 1.00 64.19 87 ASP A CA 1
ATOM 691 C C . ASP A 1 87 ? -1.686 13.860 5.897 1.00 64.19 87 ASP A C 1
ATOM 693 O O . ASP A 1 87 ? -1.280 13.556 4.766 1.00 64.19 87 ASP A O 1
ATOM 697 N N . VAL A 1 88 ? -0.884 14.466 6.780 1.00 68.25 88 VAL A N 1
ATOM 698 C CA . VAL A 1 88 ? 0.527 14.774 6.506 1.00 68.25 88 VAL A CA 1
ATOM 699 C C . VAL A 1 88 ? 1.349 13.488 6.372 1.00 68.25 88 VAL A C 1
ATOM 701 O O . VAL A 1 88 ? 2.178 13.388 5.464 1.00 68.25 88 VAL A O 1
ATOM 704 N N . PHE A 1 89 ? 1.096 12.478 7.212 1.00 64.00 89 PHE A N 1
ATOM 705 C CA . PHE A 1 89 ? 1.761 11.170 7.116 1.00 64.00 89 PHE A CA 1
ATOM 706 C C . PHE A 1 89 ? 1.345 10.382 5.865 1.00 64.00 89 PHE A C 1
ATOM 708 O O . PHE A 1 89 ? 2.191 9.769 5.213 1.00 64.00 89 PHE A O 1
ATOM 715 N N . ALA A 1 90 ? 0.073 10.451 5.463 1.00 59.69 90 ALA A N 1
ATOM 716 C CA . ALA A 1 90 ? -0.404 9.842 4.217 1.00 59.69 90 ALA A CA 1
ATOM 717 C C . ALA A 1 90 ? 0.325 10.390 2.973 1.00 59.69 90 ALA A C 1
ATOM 719 O O . ALA A 1 90 ? 0.462 9.693 1.968 1.00 59.69 90 ALA A O 1
ATOM 720 N N . SER A 1 91 ? 0.830 11.624 3.057 1.00 54.28 91 SER A N 1
ATOM 721 C CA . SER A 1 91 ? 1.404 12.355 1.926 1.00 54.28 91 SER A CA 1
ATOM 722 C C . SER A 1 91 ? 2.938 12.334 1.860 1.00 54.28 91 SER A C 1
ATOM 724 O O . SER A 1 91 ? 3.493 12.667 0.813 1.00 54.28 91 SER A O 1
ATOM 726 N N . ASN A 1 92 ? 3.643 11.998 2.950 1.00 58.22 92 ASN A N 1
ATOM 727 C CA . ASN A 1 92 ? 5.064 12.360 3.096 1.00 58.22 92 ASN A CA 1
ATOM 728 C C . ASN A 1 92 ? 5.970 11.276 3.722 1.00 58.22 92 ASN A C 1
ATOM 730 O O . ASN A 1 92 ? 7.087 11.577 4.142 1.00 58.22 92 ASN A O 1
ATOM 734 N N . THR A 1 93 ? 5.515 10.023 3.830 1.00 56.03 93 THR A N 1
ATOM 735 C CA . THR A 1 93 ? 6.229 8.966 4.585 1.00 56.03 93 THR A CA 1
ATOM 736 C C . THR A 1 93 ? 6.367 7.645 3.808 1.00 56.03 93 THR A C 1
ATOM 738 O O . THR A 1 93 ? 5.950 7.532 2.656 1.00 56.03 93 THR A O 1
ATOM 741 N N . ASN A 1 94 ? 7.018 6.638 4.412 1.00 69.69 94 ASN A N 1
ATOM 742 C CA . ASN A 1 94 ? 7.142 5.279 3.866 1.00 69.69 94 ASN A CA 1
ATOM 743 C C . ASN A 1 94 ? 5.753 4.662 3.588 1.00 69.69 94 ASN A C 1
ATOM 745 O O . ASN A 1 94 ? 4.821 4.886 4.353 1.00 69.69 94 ASN A O 1
ATOM 749 N N . LEU A 1 95 ? 5.645 3.852 2.529 1.00 65.81 95 LEU A N 1
ATOM 750 C CA . LEU A 1 95 ? 4.454 3.114 2.100 1.00 65.81 95 LEU A CA 1
ATOM 751 C C . LEU A 1 95 ? 3.634 2.491 3.233 1.00 65.81 95 LEU A C 1
ATOM 753 O O . LEU A 1 95 ? 2.422 2.664 3.244 1.00 65.81 95 LEU A O 1
ATOM 757 N N . GLU A 1 96 ? 4.251 1.754 4.158 1.00 66.06 96 GLU A N 1
ATOM 758 C CA . GLU A 1 96 ? 3.494 1.077 5.222 1.00 66.06 96 GLU A CA 1
ATOM 759 C C . GLU A 1 96 ? 2.803 2.080 6.153 1.00 66.06 96 GLU A C 1
ATOM 761 O O . GLU A 1 96 ? 1.689 1.849 6.622 1.00 66.06 96 GLU A O 1
ATOM 766 N N . VAL A 1 97 ? 3.452 3.223 6.368 1.00 68.31 97 VAL A N 1
ATOM 767 C CA . VAL A 1 97 ? 2.953 4.336 7.178 1.00 68.31 97 VAL A CA 1
ATOM 768 C C . VAL A 1 97 ? 1.893 5.113 6.400 1.00 68.31 97 VAL A C 1
ATOM 770 O O . VAL A 1 97 ? 0.825 5.379 6.937 1.00 68.31 97 VAL A O 1
ATOM 773 N N . ALA A 1 98 ? 2.125 5.395 5.116 1.00 66.56 98 ALA A N 1
ATOM 774 C CA . ALA A 1 98 ? 1.141 6.039 4.248 1.00 66.56 98 ALA A CA 1
ATOM 775 C C . ALA A 1 98 ? -0.134 5.190 4.109 1.00 66.56 98 ALA A C 1
ATOM 777 O O . ALA A 1 98 ? -1.244 5.713 4.177 1.00 66.56 98 ALA A O 1
ATOM 778 N N . SER A 1 99 ? 0.028 3.867 4.006 1.00 65.06 99 SER A N 1
ATOM 779 C CA . SER A 1 99 ? -1.072 2.905 3.945 1.00 65.06 99 SER A CA 1
ATOM 780 C C . SER A 1 99 ? -1.877 2.921 5.245 1.00 65.06 99 SER A C 1
ATOM 782 O O . SER A 1 99 ? -3.094 3.090 5.232 1.00 65.06 99 SER A O 1
ATOM 784 N N . ALA A 1 100 ? -1.198 2.819 6.391 1.00 69.31 100 ALA A N 1
ATOM 785 C CA . ALA A 1 100 ? -1.858 2.886 7.688 1.00 69.31 100 ALA A CA 1
ATOM 786 C C . ALA A 1 100 ? -2.560 4.240 7.914 1.00 69.31 100 ALA A C 1
ATOM 788 O O . ALA A 1 100 ? -3.658 4.266 8.461 1.00 69.31 100 ALA A O 1
ATOM 789 N N . ALA A 1 101 ? -1.984 5.351 7.446 1.00 69.19 101 ALA A N 1
ATOM 790 C CA . ALA A 1 101 ? -2.576 6.683 7.560 1.00 69.19 101 ALA A CA 1
ATOM 791 C C . ALA A 1 101 ? -3.834 6.841 6.692 1.00 69.19 101 ALA A C 1
ATOM 793 O O . ALA A 1 101 ? -4.867 7.281 7.193 1.00 69.19 101 ALA A O 1
ATOM 794 N N . MET A 1 102 ? -3.794 6.401 5.429 1.00 69.06 102 MET A N 1
ATOM 795 C CA . MET A 1 102 ? -4.973 6.392 4.551 1.00 69.06 102 MET A CA 1
ATOM 796 C C . MET A 1 102 ? -6.120 5.567 5.151 1.00 69.06 102 MET A C 1
ATOM 798 O O . MET A 1 102 ? -7.271 5.991 5.137 1.00 69.06 102 MET A O 1
ATOM 802 N N . LEU A 1 103 ? -5.812 4.429 5.775 1.00 69.94 103 LEU A N 1
ATOM 803 C CA . LEU A 1 103 ? -6.815 3.602 6.449 1.00 69.94 103 LEU A CA 1
ATOM 804 C C . LEU A 1 103 ? -7.416 4.270 7.681 1.00 69.94 103 LEU A C 1
ATOM 806 O O . LEU A 1 103 ? -8.604 4.097 7.953 1.00 69.94 103 LEU A O 1
ATOM 810 N N . VAL A 1 104 ? -6.624 5.026 8.446 1.00 71.06 104 VAL A N 1
ATOM 811 C CA . VAL A 1 104 ? -7.158 5.865 9.525 1.00 71.06 104 VAL A CA 1
ATOM 812 C C . VAL A 1 104 ? -8.146 6.863 8.941 1.00 71.06 104 VAL A C 1
ATOM 814 O O . VAL A 1 104 ? -9.213 7.039 9.515 1.00 71.06 104 VAL A O 1
ATOM 817 N N . ASP A 1 105 ? -7.866 7.487 7.799 1.00 68.81 105 ASP A N 1
ATOM 818 C CA . ASP A 1 105 ? -8.819 8.423 7.204 1.00 68.81 105 ASP A CA 1
ATOM 819 C C . ASP A 1 105 ? -10.128 7.736 6.761 1.00 68.81 105 ASP A C 1
ATOM 821 O O . ASP A 1 105 ? -11.235 8.183 7.074 1.00 68.81 105 ASP A O 1
ATOM 825 N N . MET A 1 106 ? -10.013 6.536 6.206 1.00 67.00 106 MET A N 1
ATOM 826 C CA . MET A 1 106 ? -11.129 5.777 5.640 1.00 67.00 106 MET A CA 1
ATOM 827 C C . MET A 1 106 ? -11.962 4.976 6.658 1.00 67.00 106 MET A C 1
ATOM 829 O O . MET A 1 106 ? -12.932 4.335 6.271 1.00 67.00 106 MET A O 1
ATOM 833 N N . ALA A 1 107 ? -11.607 5.004 7.948 1.00 61.47 107 ALA A N 1
ATOM 834 C CA . ALA A 1 107 ? -12.072 4.097 9.009 1.00 61.47 107 ALA A CA 1
ATOM 835 C C . ALA A 1 107 ? -13.564 4.155 9.412 1.00 61.47 107 ALA A C 1
ATOM 837 O O . ALA A 1 107 ? -13.876 4.055 10.598 1.00 61.47 107 ALA A O 1
ATOM 838 N N . LYS A 1 108 ? -14.513 4.344 8.499 1.00 63.44 108 LYS A N 1
ATOM 839 C CA . LYS A 1 108 ? -15.927 4.121 8.814 1.00 63.44 108 LYS A CA 1
ATOM 840 C C . LYS A 1 108 ? -16.325 2.716 8.381 1.00 63.44 108 LYS A C 1
ATOM 842 O O . LYS A 1 108 ? -16.270 2.405 7.197 1.00 63.44 108 LYS A O 1
ATOM 847 N N . ASP A 1 109 ? -16.698 1.907 9.372 1.00 65.50 109 ASP A N 1
ATOM 848 C CA . ASP A 1 109 ? -17.451 0.657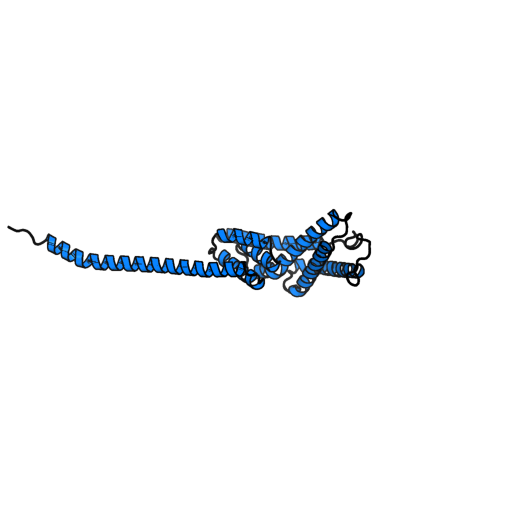 9.221 1.00 65.50 109 ASP A CA 1
ATOM 849 C C . ASP A 1 109 ? -16.837 -0.378 8.256 1.00 65.50 109 ASP A C 1
ATOM 851 O O . ASP A 1 109 ? -17.551 -1.125 7.593 1.00 65.50 109 ASP A O 1
ATOM 855 N N . ILE A 1 110 ? -15.502 -0.441 8.187 1.00 73.00 110 ILE A N 1
ATOM 856 C CA . ILE A 1 110 ? -14.779 -1.495 7.458 1.00 73.00 110 ILE A CA 1
ATOM 857 C C . ILE A 1 110 ? -14.758 -2.750 8.338 1.00 73.00 110 ILE A C 1
ATOM 859 O O . ILE A 1 110 ? -14.334 -2.684 9.498 1.00 73.00 110 ILE A O 1
ATOM 863 N N . ASP A 1 111 ? -15.210 -3.886 7.805 1.00 78.62 111 ASP A N 1
ATOM 864 C CA . ASP A 1 111 ? -15.109 -5.162 8.511 1.00 78.62 111 ASP A CA 1
ATOM 865 C C . ASP A 1 111 ? -13.647 -5.643 8.620 1.00 78.62 111 ASP A C 1
ATOM 867 O O . ASP A 1 111 ? -12.717 -5.074 8.046 1.00 78.62 111 ASP A O 1
AT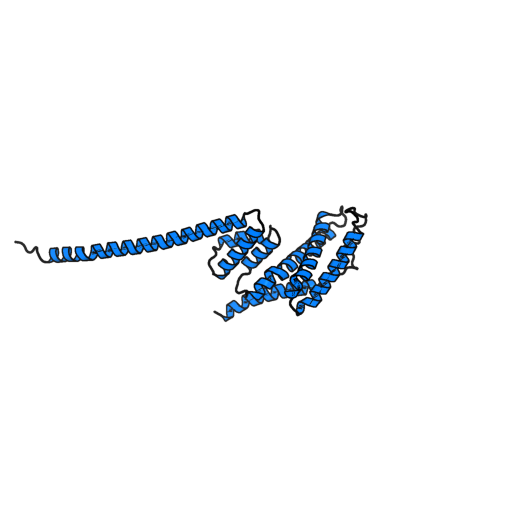OM 871 N N . LYS A 1 112 ? -13.398 -6.659 9.449 1.00 74.62 112 LYS A N 1
ATOM 872 C CA . LYS A 1 112 ? -12.027 -7.078 9.770 1.00 74.62 112 LYS A CA 1
ATOM 873 C C . LYS A 1 112 ? -11.330 -7.727 8.569 1.00 74.62 112 LYS A C 1
ATOM 875 O O . LYS A 1 112 ? -10.115 -7.575 8.412 1.00 74.62 112 LYS A O 1
ATOM 880 N N . GLU A 1 113 ? -12.078 -8.469 7.767 1.00 75.12 113 GLU A N 1
ATOM 881 C CA . GLU A 1 113 ? -11.603 -9.168 6.580 1.00 75.12 113 GLU A CA 1
ATOM 882 C C . GLU A 1 113 ? -11.227 -8.176 5.465 1.00 75.12 113 GLU A C 1
ATOM 884 O O . GLU A 1 113 ? -10.100 -8.219 4.962 1.00 75.12 113 GLU A O 1
ATOM 889 N N . ASP A 1 114 ? -12.106 -7.222 5.159 1.00 81.94 114 ASP A N 1
ATOM 890 C CA . ASP A 1 114 ? -11.881 -6.122 4.220 1.00 81.94 114 ASP A CA 1
ATOM 891 C C . ASP A 1 114 ? -10.743 -5.220 4.689 1.00 81.94 114 ASP A C 1
ATOM 893 O O . ASP A 1 114 ? -9.938 -4.757 3.879 1.00 81.94 114 ASP A O 1
ATOM 897 N N . LEU A 1 115 ? -10.613 -5.011 6.003 1.00 78.75 115 LEU A N 1
ATOM 898 C CA . LEU A 1 115 ? -9.493 -4.269 6.559 1.00 78.75 115 LEU A CA 1
ATOM 899 C C . LEU A 1 115 ? -8.171 -4.958 6.219 1.00 78.75 115 LEU A C 1
ATOM 901 O O . LEU A 1 115 ? -7.304 -4.305 5.646 1.00 78.75 115 LEU A O 1
ATOM 905 N N . SER A 1 116 ? -8.011 -6.254 6.521 1.00 79.25 116 SER A N 1
ATOM 906 C CA . SER A 1 116 ? -6.779 -7.003 6.203 1.00 79.25 116 SER A CA 1
ATOM 907 C C . SER A 1 116 ? -6.475 -6.970 4.704 1.00 79.25 116 SER A C 1
ATOM 909 O O . SER A 1 116 ? -5.345 -6.672 4.311 1.00 79.25 116 SER A O 1
ATOM 911 N N . LEU A 1 117 ? -7.496 -7.169 3.868 1.00 85.62 117 LEU A N 1
ATOM 912 C CA . LEU A 1 117 ? -7.372 -7.100 2.417 1.00 85.62 117 LEU A CA 1
ATOM 913 C C . LEU A 1 117 ? -6.904 -5.717 1.928 1.00 85.62 117 LEU A C 1
ATOM 915 O O . LEU A 1 117 ? -6.027 -5.620 1.063 1.00 85.62 117 LEU A O 1
ATOM 919 N N . LEU A 1 118 ? -7.446 -4.640 2.501 1.00 85.44 118 LEU A N 1
ATOM 920 C CA . LEU A 1 118 ? -7.018 -3.280 2.198 1.00 85.44 118 LEU A CA 1
ATOM 921 C C . LEU A 1 118 ? -5.583 -3.019 2.669 1.00 85.44 118 LEU A C 1
ATOM 923 O O . LEU A 1 118 ? -4.792 -2.529 1.867 1.00 85.44 118 LEU A O 1
ATOM 927 N N . GLN A 1 119 ? -5.221 -3.341 3.920 1.00 81.50 119 GLN A N 1
ATOM 928 C CA . GLN A 1 119 ? -3.900 -2.977 4.465 1.00 81.50 119 GLN A CA 1
ATOM 929 C C . GLN A 1 119 ? -2.756 -3.781 3.848 1.00 81.50 119 GLN A C 1
ATOM 931 O O . GLN A 1 119 ? -1.671 -3.240 3.642 1.00 81.50 119 GLN A O 1
ATOM 936 N N . GLU A 1 120 ? -2.971 -5.074 3.609 1.00 86.75 120 GLU A N 1
ATOM 937 C CA . GLU A 1 120 ? -1.887 -5.989 3.248 1.00 86.75 120 GLU A CA 1
ATOM 938 C C . GLU A 1 120 ? -1.716 -6.166 1.744 1.00 86.75 120 GLU A C 1
ATOM 940 O O . GLU A 1 120 ? -0.641 -6.576 1.314 1.00 86.75 120 GLU A O 1
ATOM 945 N N . LEU A 1 121 ? -2.744 -5.865 0.945 1.00 92.62 121 LEU A N 1
ATOM 946 C CA . LEU A 1 121 ? -2.720 -6.126 -0.490 1.00 92.62 121 LEU A CA 1
ATOM 947 C C . LEU A 1 121 ? -3.136 -4.905 -1.309 1.00 92.62 121 LEU A C 1
ATOM 949 O O . LEU A 1 121 ? -2.316 -4.337 -2.028 1.00 92.62 121 LEU A O 1
ATOM 953 N N . LEU A 1 122 ? -4.402 -4.492 -1.227 1.00 92.38 122 LEU A N 1
ATOM 954 C CA . LEU A 1 122 ? -4.958 -3.563 -2.215 1.00 92.38 122 LEU A CA 1
ATOM 955 C C . LEU A 1 122 ? -4.356 -2.160 -2.116 1.00 92.38 122 LEU A C 1
ATOM 957 O O . LEU A 1 122 ? -4.053 -1.552 -3.143 1.00 92.38 122 LEU A O 1
ATOM 961 N N . LEU A 1 123 ? -4.145 -1.651 -0.901 1.00 89.56 123 LEU A N 1
ATOM 962 C CA . LEU A 1 123 ? -3.593 -0.315 -0.703 1.00 89.56 123 LEU A CA 1
ATOM 963 C C . LEU A 1 123 ? -2.112 -0.219 -1.111 1.00 89.56 123 LEU A C 1
ATOM 965 O O . LEU A 1 123 ? -1.790 0.675 -1.900 1.00 89.56 123 LEU A O 1
ATOM 969 N N . PRO A 1 124 ? -1.216 -1.139 -0.696 1.00 91.19 124 PRO A N 1
ATOM 970 C CA . PRO A 1 124 ? 0.156 -1.145 -1.198 1.00 91.19 124 PRO A CA 1
ATOM 971 C C . PRO A 1 124 ? 0.246 -1.268 -2.727 1.00 91.19 124 PRO A C 1
ATOM 973 O O . PRO A 1 124 ? 1.017 -0.532 -3.349 1.00 91.19 124 PRO A O 1
ATOM 976 N N . VAL A 1 125 ? -0.564 -2.146 -3.340 1.00 93.88 125 VAL A N 1
ATOM 977 C CA . VAL A 1 125 ? -0.629 -2.299 -4.804 1.00 93.88 125 VAL A CA 1
ATOM 978 C C . VAL A 1 125 ? -1.043 -0.979 -5.453 1.00 93.88 125 VAL A C 1
ATOM 980 O O . VAL A 1 125 ? -0.320 -0.472 -6.311 1.00 93.88 125 VAL A O 1
ATOM 983 N N . LYS A 1 126 ? -2.145 -0.367 -5.002 1.00 92.94 126 LYS A N 1
ATOM 984 C CA . LYS A 1 126 ? -2.626 0.915 -5.530 1.00 92.94 126 LYS A CA 1
ATOM 985 C C . LYS A 1 126 ? -1.563 2.011 -5.440 1.00 92.94 126 LYS A C 1
ATOM 987 O O . LYS A 1 126 ? -1.304 2.686 -6.433 1.00 92.94 126 LYS A O 1
ATOM 992 N N . ILE A 1 127 ? -0.931 2.188 -4.277 1.00 88.38 127 ILE A N 1
ATOM 993 C CA . ILE A 1 127 ? 0.076 3.243 -4.087 1.00 88.38 127 ILE A CA 1
ATOM 994 C C . ILE A 1 127 ? 1.253 3.046 -5.046 1.00 88.38 127 ILE A C 1
ATOM 996 O O . ILE A 1 127 ? 1.723 4.013 -5.648 1.00 88.38 127 ILE A O 1
ATOM 1000 N N . HIS A 1 128 ? 1.739 1.815 -5.218 1.00 92.38 128 HIS A N 1
ATOM 1001 C CA . HIS A 1 128 ? 2.854 1.567 -6.127 1.00 92.38 128 HIS A CA 1
ATOM 1002 C C . HIS A 1 128 ? 2.473 1.693 -7.601 1.00 92.38 128 HIS A C 1
ATOM 1004 O O . HIS A 1 128 ? 3.310 2.171 -8.369 1.00 92.38 128 HIS A O 1
ATOM 1010 N N . LEU A 1 129 ? 1.238 1.351 -7.984 1.00 91.94 129 LEU A N 1
ATOM 1011 C CA . LEU A 1 129 ? 0.696 1.612 -9.323 1.00 91.94 129 LEU A CA 1
ATOM 1012 C C . LEU A 1 129 ? 0.632 3.124 -9.600 1.00 91.94 129 LEU A C 1
ATOM 1014 O O . LEU A 1 129 ? 1.173 3.600 -10.597 1.00 91.94 129 LEU A O 1
ATOM 1018 N N . ASP A 1 130 ? 0.085 3.911 -8.669 1.00 88.06 130 ASP A N 1
ATOM 1019 C CA . ASP A 1 130 ? 0.034 5.376 -8.778 1.00 88.06 130 ASP A CA 1
ATOM 1020 C C . ASP A 1 130 ? 1.443 5.988 -8.841 1.00 88.06 130 ASP A C 1
ATOM 1022 O O . ASP A 1 130 ? 1.727 6.900 -9.631 1.00 88.06 130 ASP A O 1
ATOM 1026 N N . ARG A 1 131 ? 2.366 5.467 -8.026 1.00 87.06 131 ARG A N 1
ATOM 1027 C CA . ARG A 1 131 ? 3.766 5.897 -7.997 1.00 87.06 131 ARG A CA 1
ATOM 1028 C C . ARG A 1 131 ? 4.474 5.603 -9.315 1.00 87.06 131 ARG A C 1
ATOM 1030 O O . ARG A 1 131 ? 5.158 6.491 -9.822 1.00 87.06 131 ARG A O 1
ATOM 1037 N N . THR A 1 132 ? 4.316 4.406 -9.879 1.00 87.88 132 THR A N 1
ATOM 1038 C CA . THR A 1 132 ? 4.917 4.039 -11.175 1.00 87.88 132 THR A CA 1
ATOM 1039 C C . THR A 1 132 ? 4.321 4.834 -12.316 1.00 87.88 132 THR A C 1
ATOM 1041 O O . THR A 1 132 ? 5.075 5.374 -13.119 1.00 87.88 132 THR A O 1
ATOM 1044 N N . LYS A 1 133 ? 3.002 5.023 -12.341 1.00 86.88 133 LYS A N 1
ATOM 1045 C CA . LYS A 1 133 ? 2.319 5.876 -13.319 1.00 86.88 133 LYS A CA 1
ATOM 1046 C C . LYS A 1 133 ? 2.843 7.311 -13.305 1.00 86.88 133 LYS A C 1
ATOM 1048 O O . LYS A 1 133 ? 3.152 7.880 -14.353 1.00 86.88 133 LYS A O 1
ATOM 1053 N N . ASN A 1 134 ? 3.006 7.894 -12.116 1.00 85.75 134 ASN A N 1
ATOM 1054 C CA . ASN A 1 134 ? 3.578 9.230 -11.961 1.00 85.75 134 ASN A CA 1
ATOM 1055 C C . ASN A 1 134 ? 5.054 9.285 -12.363 1.00 85.75 134 ASN A C 1
ATOM 1057 O O . ASN A 1 134 ? 5.444 10.180 -13.111 1.00 85.75 134 ASN A O 1
ATOM 1061 N N . ALA A 1 135 ? 5.859 8.325 -11.905 1.00 85.56 135 ALA A N 1
ATOM 1062 C CA . ALA A 1 135 ? 7.267 8.206 -12.269 1.00 85.56 135 ALA A CA 1
ATOM 1063 C C . ALA A 1 135 ? 7.440 8.125 -13.789 1.00 85.56 135 ALA A C 1
ATOM 1065 O O . ALA A 1 135 ? 8.253 8.840 -14.368 1.00 85.56 135 ALA A O 1
ATOM 1066 N N . PHE A 1 136 ? 6.617 7.302 -14.431 1.00 83.75 136 PHE A N 1
ATOM 1067 C CA . PHE A 1 136 ? 6.631 7.083 -15.863 1.00 83.75 136 PHE A CA 1
ATOM 1068 C C . PHE A 1 136 ? 6.225 8.337 -16.641 1.00 83.75 136 PHE A C 1
ATOM 1070 O O . PHE A 1 136 ? 6.898 8.721 -17.595 1.00 83.75 136 PHE A O 1
ATOM 1077 N N . ARG A 1 137 ? 5.191 9.052 -16.183 1.00 83.81 137 ARG A N 1
ATOM 1078 C CA . ARG A 1 137 ? 4.810 10.354 -16.748 1.00 83.81 137 ARG A CA 1
ATOM 1079 C C . ARG A 1 137 ? 5.965 11.357 -16.694 1.00 83.81 137 ARG A C 1
ATOM 1081 O O . ARG A 1 137 ? 6.221 12.037 -17.687 1.00 83.81 137 ARG A O 1
ATOM 1088 N N . ILE A 1 138 ? 6.670 11.437 -15.562 1.00 83.19 138 ILE A N 1
ATOM 1089 C CA . ILE A 1 138 ? 7.838 12.319 -15.427 1.00 83.19 138 ILE A CA 1
ATOM 1090 C C . ILE A 1 138 ? 8.942 11.857 -16.382 1.00 83.19 138 ILE A C 1
ATOM 1092 O O . ILE A 1 138 ? 9.450 12.677 -17.142 1.00 83.19 138 ILE A O 1
ATOM 1096 N N . TRP A 1 139 ? 9.250 10.558 -16.409 1.00 81.06 139 TRP A N 1
ATOM 1097 C CA . TRP A 1 139 ? 10.250 9.975 -17.303 1.00 81.06 139 TRP A CA 1
ATOM 1098 C C . TRP A 1 139 ? 9.994 10.348 -18.772 1.00 81.06 139 TRP A C 1
ATOM 1100 O O . TRP A 1 139 ? 10.891 10.893 -19.416 1.00 81.06 139 TRP A O 1
ATOM 1110 N N . ILE A 1 140 ? 8.756 10.171 -19.264 1.00 78.31 140 ILE A N 1
ATOM 1111 C CA . ILE A 1 140 ? 8.348 10.569 -20.625 1.00 78.31 140 ILE A CA 1
ATOM 1112 C C . ILE A 1 140 ? 8.560 12.069 -20.842 1.00 78.31 140 ILE A C 1
ATOM 1114 O O . ILE A 1 140 ? 9.098 12.473 -21.872 1.00 78.31 140 ILE A O 1
ATOM 1118 N N . SER A 1 141 ? 8.136 12.905 -19.890 1.00 79.00 141 SER A N 1
ATOM 1119 C CA . SER A 1 141 ? 8.240 14.365 -20.016 1.00 79.00 141 SER A CA 1
ATOM 1120 C C . SER A 1 141 ? 9.687 14.872 -20.049 1.00 79.00 141 SER A C 1
ATOM 1122 O O . SER A 1 141 ? 9.951 15.949 -20.574 1.00 79.00 141 SER A O 1
ATOM 1124 N N . THR A 1 142 ? 10.631 14.080 -19.531 1.00 75.12 142 THR A N 1
ATOM 1125 C CA . THR A 1 142 ? 12.067 14.387 -19.503 1.00 75.12 142 THR A CA 1
ATOM 1126 C C . THR A 1 142 ? 12.883 13.568 -20.504 1.00 75.12 142 THR A C 1
ATOM 1128 O O . THR A 1 142 ? 14.107 13.566 -20.425 1.00 75.12 142 THR A O 1
ATOM 1131 N N . LYS A 1 143 ? 12.240 12.864 -21.446 1.00 66.38 143 LYS A N 1
ATOM 1132 C CA . LYS A 1 143 ? 12.908 11.910 -22.354 1.00 66.38 143 LYS A CA 1
ATOM 1133 C C . LYS A 1 143 ? 14.013 12.526 -23.224 1.00 66.38 143 LYS A C 1
ATOM 1135 O O . LYS A 1 143 ? 14.963 11.836 -23.574 1.00 66.38 143 LYS A O 1
ATOM 1140 N N . ASP A 1 144 ? 13.880 13.811 -23.562 1.00 67.06 144 ASP A N 1
ATOM 1141 C CA . ASP A 1 144 ? 14.837 14.561 -24.389 1.00 67.06 144 ASP A CA 1
ATOM 1142 C C . ASP A 1 144 ? 16.000 15.137 -23.553 1.00 67.06 144 ASP A C 1
ATOM 1144 O O . ASP A 1 144 ? 16.922 15.757 -24.081 1.00 67.06 144 ASP A O 1
ATOM 1148 N N . GLN A 1 145 ? 15.960 14.942 -22.231 1.00 67.00 145 GLN A N 1
ATOM 1149 C CA . GLN A 1 145 ? 17.015 15.311 -21.292 1.00 67.00 145 GLN A CA 1
ATOM 1150 C C . GLN A 1 145 ? 17.888 14.097 -20.953 1.00 67.00 145 GLN A C 1
ATOM 1152 O O . GLN A 1 145 ? 17.618 12.962 -21.347 1.00 67.00 145 GLN A O 1
ATOM 1157 N N . LYS A 1 146 ? 18.959 14.328 -20.184 1.00 64.44 146 LYS A N 1
ATOM 1158 C CA . LYS A 1 146 ? 19.783 13.242 -19.649 1.00 64.44 146 LYS A CA 1
ATOM 1159 C C . LYS A 1 146 ? 18.893 12.271 -18.850 1.00 64.44 146 LYS A C 1
ATOM 1161 O O . LYS A 1 146 ? 18.178 12.723 -17.955 1.00 64.44 146 LYS A O 1
ATOM 1166 N N . PRO A 1 147 ? 18.962 10.959 -19.118 1.00 63.53 147 PRO A N 1
ATOM 1167 C CA . PRO A 1 147 ? 18.115 9.979 -18.447 1.00 63.53 147 PRO A CA 1
ATOM 1168 C C . PRO A 1 147 ? 18.263 9.989 -16.934 1.00 63.53 147 PRO A C 1
ATOM 1170 O O . PRO A 1 147 ? 19.363 10.112 -16.389 1.00 63.53 147 PRO A O 1
ATOM 1173 N N . ASN A 1 148 ? 17.115 9.900 -16.266 1.00 76.44 148 ASN A N 1
ATOM 1174 C CA . ASN A 1 148 ? 17.003 10.083 -14.833 1.00 76.44 148 ASN A CA 1
ATOM 1175 C C . ASN A 1 148 ? 17.002 8.724 -14.128 1.00 76.44 148 ASN A C 1
ATOM 1177 O O . ASN A 1 148 ? 15.952 8.128 -13.889 1.00 76.44 148 ASN A O 1
ATOM 1181 N N . GLU A 1 149 ? 18.200 8.260 -13.772 1.00 78.88 149 GLU A N 1
ATOM 1182 C CA . GLU A 1 149 ? 18.426 6.981 -13.084 1.00 78.88 149 GLU A CA 1
ATOM 1183 C C . GLU A 1 149 ? 17.577 6.831 -11.818 1.00 78.88 149 GLU A C 1
ATOM 1185 O O . GLU A 1 149 ? 17.100 5.740 -11.527 1.00 78.88 149 GLU A O 1
ATOM 1190 N N . LYS A 1 150 ? 17.314 7.926 -11.092 1.00 82.75 150 LYS A N 1
ATOM 1191 C CA . LYS A 1 150 ? 16.476 7.885 -9.885 1.00 82.75 150 LYS A CA 1
ATOM 1192 C C . LYS A 1 150 ? 15.020 7.544 -10.200 1.00 82.75 150 LYS A C 1
ATOM 1194 O O . LYS A 1 150 ? 14.377 6.858 -9.410 1.00 82.75 150 LYS A O 1
ATOM 1199 N N . ILE A 1 151 ? 14.490 8.035 -11.322 1.00 83.62 151 ILE A N 1
ATOM 1200 C CA . ILE A 1 151 ? 13.114 7.744 -11.743 1.00 83.62 151 ILE A CA 1
ATOM 1201 C C . ILE A 1 151 ? 13.004 6.294 -12.208 1.00 83.62 151 ILE A C 1
ATOM 1203 O O . ILE A 1 151 ? 12.071 5.601 -11.815 1.00 83.62 151 ILE A O 1
ATOM 1207 N N . GLU A 1 152 ? 13.966 5.822 -12.996 1.00 83.81 152 GLU A N 1
ATOM 1208 C CA . GLU A 1 152 ? 13.978 4.437 -13.473 1.00 83.81 152 GLU A CA 1
ATOM 1209 C C . GLU A 1 152 ? 14.131 3.435 -12.324 1.00 83.81 152 GLU A C 1
ATOM 1211 O O . GLU A 1 152 ? 13.372 2.474 -12.247 1.00 83.81 152 GLU A O 1
ATOM 1216 N N . GLU A 1 153 ? 15.026 3.709 -11.373 1.00 84.88 153 GLU A N 1
ATOM 1217 C CA . GLU A 1 153 ? 15.181 2.912 -10.152 1.00 84.88 153 GLU A CA 1
ATOM 1218 C C . GLU A 1 153 ? 13.891 2.903 -9.314 1.00 84.88 153 GLU A C 1
ATOM 1220 O O . GLU A 1 153 ? 13.505 1.879 -8.752 1.00 84.88 153 GLU A O 1
ATOM 1225 N N . MET A 1 154 ? 13.180 4.033 -9.238 1.00 85.69 154 MET A N 1
ATOM 1226 C CA . MET A 1 154 ? 11.892 4.114 -8.544 1.00 85.69 154 MET A CA 1
ATOM 1227 C C . MET A 1 154 ? 10.807 3.261 -9.213 1.00 85.69 154 MET A C 1
ATOM 1229 O O . MET A 1 154 ? 10.007 2.636 -8.506 1.00 85.69 154 MET A O 1
ATOM 1233 N N . ILE A 1 155 ? 10.773 3.243 -10.547 1.00 88.06 155 ILE A N 1
ATOM 1234 C CA . ILE A 1 155 ? 9.870 2.390 -11.326 1.00 88.06 155 ILE A CA 1
ATOM 1235 C C . ILE A 1 155 ? 10.218 0.924 -11.080 1.00 88.06 155 ILE A C 1
ATOM 1237 O O . ILE A 1 155 ? 9.346 0.164 -10.670 1.00 88.06 155 ILE A O 1
ATOM 1241 N N . TYR A 1 156 ? 11.493 0.556 -11.230 1.00 90.00 156 TYR A N 1
ATOM 1242 C CA . TYR A 1 156 ? 11.980 -0.801 -10.991 1.00 90.00 156 TYR A CA 1
ATOM 1243 C C . TYR A 1 156 ? 11.581 -1.315 -9.605 1.00 90.00 156 TYR A C 1
ATOM 1245 O O . TYR A 1 156 ? 10.925 -2.350 -9.492 1.00 90.00 156 TYR A O 1
ATOM 1253 N N . ARG A 1 157 ? 11.884 -0.552 -8.547 1.00 90.19 157 ARG A N 1
ATOM 1254 C CA . ARG A 1 157 ? 11.534 -0.934 -7.170 1.00 90.19 157 ARG A CA 1
ATOM 1255 C C . ARG A 1 157 ? 10.039 -1.131 -6.973 1.00 90.19 157 ARG A C 1
ATOM 1257 O O . ARG A 1 157 ? 9.644 -2.010 -6.222 1.00 90.19 157 ARG A O 1
ATOM 1264 N N . SER A 1 158 ? 9.218 -0.309 -7.617 1.00 91.25 158 SER A N 1
ATOM 1265 C CA . SER A 1 158 ? 7.765 -0.405 -7.488 1.00 91.25 158 SER A CA 1
ATOM 1266 C C . SER A 1 158 ? 7.202 -1.605 -8.244 1.00 91.25 158 SER A C 1
ATOM 1268 O O . SER A 1 158 ? 6.362 -2.305 -7.695 1.00 91.25 158 SER A O 1
ATOM 1270 N N . ASN A 1 159 ? 7.697 -1.883 -9.451 1.00 93.19 159 ASN A N 1
ATOM 1271 C CA . ASN A 1 159 ? 7.293 -3.052 -10.236 1.00 93.19 159 ASN A CA 1
ATOM 1272 C C . ASN A 1 159 ? 7.655 -4.355 -9.513 1.00 93.19 159 ASN A C 1
ATOM 1274 O O . ASN A 1 159 ? 6.810 -5.235 -9.363 1.00 93.19 159 ASN A O 1
ATOM 1278 N N . VAL A 1 160 ? 8.889 -4.450 -9.006 1.00 94.50 160 VAL A N 1
ATOM 1279 C CA . VAL A 1 160 ? 9.342 -5.597 -8.204 1.00 94.50 160 VAL A CA 1
ATOM 1280 C C . VAL A 1 160 ? 8.506 -5.739 -6.939 1.00 94.50 160 VAL A C 1
ATOM 1282 O O . VAL A 1 160 ? 8.042 -6.834 -6.646 1.00 94.50 160 VAL A O 1
ATOM 1285 N N . PHE A 1 161 ? 8.250 -4.636 -6.230 1.00 95.19 161 PHE A N 1
ATOM 1286 C CA . PHE A 1 161 ? 7.429 -4.662 -5.025 1.00 95.19 161 PHE A CA 1
ATOM 1287 C C . PHE A 1 161 ? 6.014 -5.182 -5.298 1.00 95.19 161 PHE A C 1
ATOM 1289 O O . PHE A 1 161 ? 5.563 -6.081 -4.596 1.00 95.19 161 PHE A O 1
ATOM 1296 N N . ILE A 1 162 ? 5.317 -4.654 -6.315 1.00 95.88 162 ILE A N 1
ATOM 1297 C CA . ILE A 1 162 ? 3.958 -5.112 -6.643 1.00 95.88 162 ILE A CA 1
ATOM 1298 C C . ILE A 1 162 ? 3.985 -6.596 -7.001 1.00 95.88 162 ILE A C 1
ATOM 1300 O O . ILE A 1 162 ? 3.177 -7.357 -6.477 1.00 95.88 162 ILE A O 1
ATOM 1304 N N . ARG A 1 163 ? 4.918 -7.021 -7.860 1.00 97.25 163 ARG A N 1
ATOM 1305 C CA . ARG A 1 163 ? 5.059 -8.426 -8.249 1.00 97.25 163 ARG A CA 1
ATOM 1306 C C . ARG A 1 163 ? 5.234 -9.330 -7.029 1.00 97.25 163 ARG A C 1
ATOM 1308 O O . ARG A 1 163 ? 4.488 -10.293 -6.876 1.00 97.25 163 ARG A O 1
ATOM 1315 N N . ASP A 1 164 ? 6.212 -9.024 -6.182 1.00 97.69 164 ASP A N 1
ATOM 1316 C CA . ASP A 1 164 ? 6.550 -9.853 -5.026 1.00 97.69 164 ASP A CA 1
ATOM 1317 C C . ASP A 1 164 ? 5.388 -9.887 -4.031 1.00 97.69 164 ASP A C 1
ATOM 1319 O O . ASP A 1 164 ? 5.045 -10.957 -3.532 1.00 97.69 164 ASP A O 1
ATOM 1323 N N . LEU A 1 165 ? 4.708 -8.754 -3.827 1.00 96.31 165 LEU A N 1
ATOM 1324 C CA . LEU A 1 165 ? 3.530 -8.672 -2.973 1.00 96.31 165 LEU A CA 1
ATOM 1325 C C . LEU A 1 165 ? 2.366 -9.518 -3.503 1.00 96.31 165 LEU A C 1
ATOM 1327 O O . LEU A 1 165 ? 1.753 -10.249 -2.731 1.00 96.31 165 LEU A O 1
ATOM 1331 N N . LEU A 1 166 ? 2.060 -9.448 -4.803 1.00 97.56 166 LEU A N 1
ATOM 1332 C CA . LEU A 1 166 ? 0.993 -10.251 -5.414 1.00 97.56 166 LEU A CA 1
ATOM 1333 C C . LEU A 1 166 ? 1.281 -11.757 -5.300 1.00 97.56 166 LEU A C 1
ATOM 1335 O O . LEU A 1 166 ? 0.358 -12.546 -5.107 1.00 97.56 166 LEU A O 1
ATOM 1339 N N . ILE A 1 167 ? 2.551 -12.159 -5.383 1.00 97.25 167 ILE A N 1
ATOM 1340 C CA . ILE A 1 167 ? 2.970 -13.554 -5.198 1.00 97.25 167 ILE A CA 1
ATOM 1341 C C . ILE A 1 167 ? 2.868 -13.960 -3.722 1.00 97.25 167 ILE A C 1
ATOM 1343 O O . ILE A 1 167 ? 2.244 -14.971 -3.399 1.00 97.25 167 ILE A O 1
ATOM 1347 N N . GLU A 1 168 ? 3.458 -13.178 -2.817 1.00 96.25 168 GLU A N 1
ATOM 1348 C CA . GLU A 1 168 ? 3.497 -13.471 -1.379 1.00 96.25 168 GLU A CA 1
ATOM 1349 C C . GLU A 1 168 ? 2.088 -13.515 -0.776 1.00 96.25 168 GLU A C 1
ATOM 1351 O O . GLU A 1 168 ? 1.763 -14.390 0.028 1.00 96.25 168 GLU A O 1
ATOM 1356 N N . LYS A 1 169 ? 1.233 -12.580 -1.194 1.00 94.75 169 LYS A N 1
ATOM 1357 C CA . LYS A 1 169 ? -0.131 -12.395 -0.697 1.00 94.75 169 LYS A CA 1
ATOM 1358 C C . LYS A 1 169 ? -1.181 -12.957 -1.649 1.00 94.75 169 LYS A C 1
ATOM 1360 O O . LYS A 1 169 ? -2.339 -12.554 -1.573 1.00 94.75 169 LYS A O 1
ATOM 1365 N N . TRP A 1 170 ? -0.821 -13.929 -2.494 1.00 94.81 170 TRP A N 1
ATOM 1366 C CA . TRP A 1 170 ? -1.749 -14.564 -3.439 1.00 94.81 170 TRP A CA 1
ATOM 1367 C C . TRP A 1 170 ? -3.036 -15.066 -2.765 1.00 94.81 170 TRP A C 1
ATOM 1369 O O . TRP A 1 170 ? -4.131 -14.923 -3.301 1.00 94.81 170 TRP A O 1
ATOM 1379 N N . TYR A 1 171 ? -2.915 -15.597 -1.545 1.00 90.25 171 TYR A N 1
ATOM 1380 C CA . TYR A 1 171 ? -4.037 -16.092 -0.741 1.00 90.25 171 TYR A CA 1
ATOM 1381 C C . TYR A 1 171 ? -5.039 -15.004 -0.315 1.00 90.25 171 TYR A C 1
ATOM 1383 O O . TYR A 1 171 ? -6.164 -15.339 0.050 1.00 90.25 171 TYR A O 1
ATOM 1391 N N . LEU A 1 172 ? -4.647 -13.726 -0.351 1.00 92.12 172 LEU A N 1
ATOM 1392 C CA . LEU A 1 172 ? -5.531 -12.585 -0.104 1.00 92.12 172 LEU A CA 1
ATOM 1393 C C . LEU A 1 172 ? -6.199 -12.077 -1.387 1.00 92.12 172 LEU A C 1
ATOM 1395 O O . LEU A 1 172 ? -7.126 -11.282 -1.294 1.00 92.12 172 LEU A O 1
ATOM 1399 N N . ILE A 1 173 ? -5.762 -12.500 -2.580 1.00 93.12 173 ILE A N 1
ATOM 1400 C CA . ILE A 1 173 ? -6.285 -11.964 -3.842 1.00 93.12 173 ILE A CA 1
ATOM 1401 C C . ILE A 1 173 ? -7.702 -12.507 -4.095 1.00 93.12 173 ILE A C 1
ATOM 1403 O O . ILE A 1 173 ? -7.874 -13.721 -4.278 1.00 93.12 173 ILE A O 1
ATOM 1407 N N . PRO A 1 174 ? -8.725 -11.632 -4.174 1.00 90.81 174 PRO A N 1
ATOM 1408 C CA . PRO A 1 174 ? -10.088 -12.032 -4.502 1.00 90.81 174 PRO A CA 1
ATOM 1409 C C . PRO A 1 174 ? -10.146 -12.742 -5.854 1.00 90.81 174 PRO A C 1
ATOM 1411 O O . PRO A 1 174 ? -9.484 -12.319 -6.799 1.00 90.81 174 PRO A O 1
ATOM 1414 N N . VAL A 1 175 ? -10.996 -13.767 -5.977 1.00 92.62 175 VAL A N 1
ATOM 1415 C CA . VAL A 1 175 ? -11.169 -14.537 -7.228 1.00 92.62 175 VAL A CA 1
ATOM 1416 C C . VAL A 1 175 ? -11.325 -13.641 -8.470 1.00 92.62 175 VAL A C 1
ATOM 1418 O O . VAL A 1 175 ? -10.644 -13.914 -9.456 1.00 92.62 175 VAL A O 1
ATOM 1421 N N . PRO A 1 176 ? -12.116 -12.542 -8.448 1.00 94.81 176 PRO A N 1
ATOM 1422 C CA . PRO A 1 176 ? -12.244 -11.653 -9.606 1.00 94.81 176 PRO A CA 1
ATOM 1423 C C . PRO A 1 176 ? -10.950 -10.951 -10.046 1.00 94.81 176 PRO A C 1
ATOM 1425 O O . PRO A 1 176 ? -10.896 -10.481 -11.173 1.00 94.81 176 PRO A O 1
ATOM 1428 N N . LEU A 1 177 ? -9.934 -10.858 -9.181 1.00 97.25 177 LEU A N 1
ATOM 1429 C CA . LEU A 1 177 ? -8.664 -10.173 -9.451 1.00 97.25 177 LEU A CA 1
ATOM 1430 C C . LEU A 1 177 ? -7.500 -11.127 -9.744 1.00 97.25 177 LEU A C 1
ATOM 1432 O O . LEU A 1 177 ? -6.408 -10.663 -10.056 1.00 97.25 177 LEU A O 1
ATOM 1436 N N . GLN A 1 178 ? -7.681 -12.447 -9.639 1.00 96.94 178 GLN A N 1
ATOM 1437 C CA . GLN A 1 178 ? -6.566 -13.393 -9.795 1.00 96.94 178 GLN A CA 1
ATOM 1438 C C . GLN A 1 178 ? -5.983 -13.387 -11.212 1.00 96.94 178 GLN A C 1
ATOM 1440 O O . GLN A 1 178 ? -4.765 -13.406 -11.374 1.00 96.94 178 GLN A O 1
ATOM 1445 N N . GLU A 1 179 ? -6.825 -13.307 -12.244 1.00 97.62 179 GLU A N 1
ATOM 1446 C CA . GLU A 1 179 ? -6.343 -13.206 -13.627 1.00 97.62 179 GLU A CA 1
ATOM 1447 C C . GLU A 1 179 ? -5.598 -11.882 -13.868 1.00 97.62 179 GLU A C 1
ATOM 1449 O O . GLU A 1 179 ? -4.547 -11.856 -14.506 1.00 97.62 179 GLU A O 1
ATOM 1454 N N . ASP A 1 180 ? -6.102 -10.785 -13.302 1.00 98.06 180 ASP A N 1
ATOM 1455 C CA . ASP A 1 180 ? -5.460 -9.471 -13.372 1.00 98.06 180 ASP A CA 1
ATOM 1456 C C . ASP A 1 180 ? -4.118 -9.444 -12.631 1.00 98.06 180 ASP A C 1
ATOM 1458 O O . ASP A 1 180 ? -3.155 -8.838 -13.104 1.00 98.06 180 ASP A O 1
ATOM 1462 N N . ALA A 1 181 ? -4.024 -10.151 -11.503 1.00 97.88 181 ALA A N 1
ATOM 1463 C CA . ALA A 1 181 ? -2.783 -10.313 -10.761 1.00 97.88 181 ALA A CA 1
ATOM 1464 C C . ALA A 1 181 ? -1.726 -11.046 -11.595 1.00 97.88 181 ALA A C 1
ATOM 1466 O O . ALA A 1 181 ? -0.582 -10.599 -11.636 1.00 97.88 181 ALA A O 1
ATOM 1467 N N . LEU A 1 182 ? -2.104 -12.119 -12.301 1.00 97.75 182 LEU A N 1
ATOM 1468 C CA . LEU A 1 182 ? -1.194 -12.829 -13.208 1.00 97.75 182 LEU A CA 1
ATOM 1469 C C . LEU A 1 182 ? -0.702 -11.917 -14.333 1.00 97.75 182 LEU A C 1
ATOM 1471 O O . LEU A 1 182 ? 0.501 -11.831 -14.551 1.00 97.75 182 LEU A O 1
ATOM 1475 N N . LYS A 1 183 ? -1.600 -11.156 -14.975 1.00 96.06 183 LYS A N 1
ATOM 1476 C CA . LYS A 1 183 ? -1.226 -10.188 -16.024 1.00 96.06 183 LYS A CA 1
ATOM 1477 C C . LYS A 1 183 ? -0.207 -9.161 -15.524 1.00 96.06 183 LYS A C 1
ATOM 1479 O O . LYS A 1 183 ? 0.732 -8.825 -16.242 1.00 96.06 183 LYS A O 1
ATOM 1484 N N . LEU A 1 184 ? -0.391 -8.655 -14.302 1.00 95.88 184 LEU A N 1
ATOM 1485 C CA . LEU A 1 184 ? 0.552 -7.733 -13.667 1.00 95.88 184 LEU A CA 1
ATOM 1486 C C . LEU A 1 184 ? 1.892 -8.414 -13.362 1.00 95.88 184 LEU A C 1
ATOM 1488 O O . LEU A 1 184 ? 2.937 -7.859 -13.695 1.00 95.88 184 LEU A O 1
ATOM 1492 N N . ILE A 1 185 ? 1.874 -9.611 -12.770 1.00 96.62 185 ILE A N 1
ATOM 1493 C CA . ILE A 1 185 ? 3.082 -10.386 -12.449 1.00 96.62 185 ILE A CA 1
ATOM 1494 C C . ILE A 1 185 ? 3.901 -10.668 -13.713 1.00 96.62 185 ILE A C 1
ATOM 1496 O O . ILE A 1 185 ? 5.102 -10.393 -13.723 1.00 96.62 185 ILE A O 1
ATOM 1500 N N . ASP A 1 186 ? 3.260 -11.164 -14.771 1.00 94.75 186 ASP A N 1
ATOM 1501 C CA . ASP A 1 186 ? 3.906 -11.483 -16.046 1.00 94.75 186 ASP A CA 1
ATOM 1502 C C . ASP A 1 186 ? 4.518 -10.226 -16.668 1.00 94.75 186 ASP A C 1
ATOM 1504 O O . ASP A 1 186 ? 5.707 -10.204 -16.989 1.00 94.75 186 ASP A O 1
ATOM 1508 N N . HIS A 1 187 ? 3.756 -9.127 -16.716 1.00 92.50 187 HIS A N 1
ATOM 1509 C CA . HIS A 1 187 ? 4.264 -7.844 -17.193 1.00 92.50 187 HIS A CA 1
ATOM 1510 C C . HIS A 1 187 ? 5.499 -7.374 -16.407 1.00 92.50 187 HIS A C 1
ATOM 1512 O O . HIS A 1 187 ? 6.488 -6.943 -17.002 1.00 92.50 187 HIS A O 1
ATOM 1518 N N . PHE A 1 188 ? 5.473 -7.444 -15.072 1.00 93.00 188 PHE A N 1
ATOM 1519 C CA . PHE A 1 188 ? 6.599 -7.001 -14.250 1.00 93.00 188 PHE A CA 1
ATOM 1520 C C . PHE A 1 188 ? 7.815 -7.921 -14.362 1.00 93.00 188 PHE A C 1
ATOM 1522 O O . PHE A 1 188 ? 8.940 -7.427 -14.273 1.00 93.00 188 PHE A O 1
ATOM 1529 N N . ASN A 1 189 ? 7.622 -9.224 -14.573 1.00 92.75 189 ASN A N 1
ATOM 1530 C CA . ASN A 1 189 ? 8.705 -10.163 -14.868 1.00 92.75 189 ASN A CA 1
ATOM 1531 C C . ASN A 1 189 ? 9.400 -9.806 -16.181 1.00 92.75 189 ASN A C 1
ATOM 1533 O O . ASN A 1 189 ? 10.609 -9.559 -16.181 1.00 92.75 189 ASN A O 1
ATOM 1537 N N . ASP A 1 190 ? 8.624 -9.687 -17.256 1.00 89.44 190 ASP A N 1
ATOM 1538 C CA . ASP A 1 190 ? 9.121 -9.350 -18.587 1.00 89.44 190 ASP A CA 1
ATOM 1539 C C . ASP A 1 190 ? 9.844 -7.996 -18.588 1.00 89.44 190 ASP A C 1
ATOM 1541 O O . ASP A 1 190 ? 10.971 -7.861 -19.078 1.00 89.44 190 ASP A O 1
ATOM 1545 N N . TRP A 1 191 ? 9.227 -6.983 -17.972 1.00 88.38 191 TRP A N 1
ATOM 1546 C CA . TRP A 1 191 ? 9.802 -5.644 -17.877 1.00 88.38 191 TRP A CA 1
ATOM 1547 C C . TRP A 1 191 ? 11.122 -5.646 -17.096 1.00 88.38 191 TRP A C 1
ATOM 1549 O O . TRP A 1 191 ? 12.093 -5.003 -17.500 1.00 88.38 191 TRP A O 1
ATOM 1559 N N . THR A 1 192 ? 11.184 -6.391 -15.989 1.00 88.44 192 THR A N 1
ATOM 1560 C CA . THR A 1 192 ? 12.373 -6.471 -15.129 1.00 88.44 192 THR A CA 1
ATOM 1561 C C . THR A 1 192 ? 13.521 -7.199 -15.826 1.00 88.44 192 THR A C 1
ATOM 1563 O O . THR A 1 192 ? 14.676 -6.779 -15.717 1.00 88.44 192 THR A O 1
ATOM 1566 N N . GLU A 1 193 ? 13.226 -8.255 -16.587 1.00 87.50 193 GLU A N 1
ATOM 1567 C CA . GLU A 1 193 ? 14.221 -8.940 -17.411 1.00 87.50 193 GLU A CA 1
ATOM 1568 C C . GLU A 1 193 ? 14.845 -7.975 -18.431 1.00 87.50 193 GLU A C 1
ATOM 1570 O O . GLU A 1 193 ? 16.070 -7.903 -18.569 1.00 87.50 193 GLU A O 1
ATOM 1575 N N . VAL A 1 194 ? 14.014 -7.183 -19.113 1.00 82.94 194 VAL A N 1
ATOM 1576 C CA . VAL A 1 194 ? 14.480 -6.166 -20.065 1.00 82.94 194 VAL A CA 1
ATOM 1577 C C . VAL A 1 194 ? 15.285 -5.069 -19.368 1.00 82.94 194 VAL A C 1
ATOM 1579 O O . VAL A 1 194 ? 16.352 -4.695 -19.861 1.00 82.94 194 VAL A O 1
ATOM 1582 N N . TYR A 1 195 ? 14.829 -4.587 -18.210 1.00 84.06 195 TYR A N 1
ATOM 1583 C CA . TYR A 1 195 ? 15.539 -3.586 -17.412 1.00 84.06 195 TYR A CA 1
ATOM 1584 C C . TYR A 1 195 ? 16.979 -4.023 -17.107 1.00 84.06 195 TYR A C 1
ATOM 1586 O O . TYR A 1 195 ? 17.921 -3.263 -17.347 1.00 84.06 195 TYR A O 1
ATOM 1594 N N . PHE A 1 196 ? 17.175 -5.268 -16.661 1.00 84.44 196 PHE A N 1
ATOM 1595 C CA . PHE A 1 196 ? 18.508 -5.794 -16.360 1.00 84.44 196 PHE A CA 1
ATOM 1596 C C . PHE A 1 196 ? 19.368 -6.038 -17.600 1.00 84.44 196 PHE A C 1
ATOM 1598 O O . PHE A 1 196 ? 20.565 -5.748 -17.566 1.00 84.44 196 PHE A O 1
ATOM 1605 N N . LYS A 1 197 ? 18.782 -6.505 -18.711 1.00 81.75 197 LYS A N 1
ATOM 1606 C CA . LYS A 1 197 ? 19.506 -6.647 -19.989 1.00 81.75 197 LYS A CA 1
ATOM 1607 C C . LYS A 1 197 ? 20.095 -5.321 -20.470 1.00 81.75 197 LYS A C 1
ATOM 1609 O O . LYS A 1 197 ? 21.177 -5.304 -21.049 1.00 81.75 197 LYS A O 1
ATOM 1614 N N . LEU A 1 198 ? 19.393 -4.216 -20.226 1.00 76.38 198 LEU A N 1
ATOM 1615 C CA . LEU A 1 198 ? 19.807 -2.873 -20.640 1.00 76.38 198 LEU A CA 1
ATOM 1616 C C . LEU A 1 198 ? 20.723 -2.174 -19.625 1.00 76.38 198 LEU A C 1
ATOM 1618 O O . LEU A 1 198 ? 21.297 -1.125 -19.935 1.00 76.38 198 LEU A O 1
ATOM 1622 N N . ARG A 1 199 ? 20.867 -2.744 -18.422 1.00 73.94 199 ARG A N 1
ATOM 1623 C CA . ARG A 1 199 ? 21.701 -2.213 -17.335 1.00 73.94 199 ARG A CA 1
ATOM 1624 C C . ARG A 1 199 ? 22.603 -3.284 -16.701 1.00 73.94 199 ARG A C 1
ATOM 1626 O O . ARG A 1 199 ? 22.580 -3.447 -15.475 1.00 73.94 199 ARG A O 1
ATOM 1633 N N . PRO A 1 200 ? 23.422 -4.007 -17.489 1.00 69.94 200 PRO A N 1
ATOM 1634 C CA . PRO A 1 200 ? 24.361 -4.966 -16.925 1.00 69.94 200 PRO A CA 1
ATOM 1635 C C . PRO A 1 200 ? 25.349 -4.239 -16.001 1.00 69.94 200 PRO A C 1
ATOM 1637 O O . PRO A 1 200 ? 25.884 -3.185 -16.346 1.00 69.94 200 PRO A O 1
ATOM 1640 N N . GLU A 1 201 ? 25.564 -4.778 -14.798 1.00 67.94 201 GLU A N 1
ATOM 1641 C CA . GLU A 1 201 ? 26.487 -4.218 -13.791 1.00 67.94 201 GLU A CA 1
ATOM 1642 C C . GLU A 1 201 ? 26.180 -2.760 -13.381 1.00 67.94 201 GLU A C 1
ATOM 1644 O O . GLU A 1 201 ? 27.073 -2.018 -12.969 1.00 67.94 201 GLU A O 1
ATOM 1649 N N . GLY A 1 202 ? 24.924 -2.316 -13.527 1.00 59.62 202 GLY A N 1
ATOM 1650 C CA . GLY A 1 202 ? 24.515 -0.938 -13.236 1.00 59.62 202 GLY A CA 1
ATOM 1651 C C . GLY A 1 202 ? 25.015 0.092 -14.255 1.00 59.62 202 GLY A C 1
ATOM 1652 O O . GLY A 1 202 ? 24.831 1.292 -14.055 1.00 59.62 202 GLY A O 1
ATOM 1653 N N . LYS A 1 203 ? 25.629 -0.352 -15.360 1.00 57.34 203 LYS A N 1
ATOM 1654 C CA . LYS A 1 203 ? 26.108 0.518 -16.437 1.00 57.34 203 LYS A CA 1
ATOM 1655 C C . LYS A 1 203 ? 25.069 0.601 -17.543 1.00 57.34 203 LYS A C 1
ATOM 1657 O O . LYS A 1 203 ? 24.538 -0.401 -18.010 1.00 57.34 203 LYS A O 1
ATOM 1662 N N . ARG A 1 204 ? 24.768 1.830 -17.943 1.00 62.62 204 ARG A N 1
ATOM 1663 C CA . ARG A 1 204 ? 23.739 2.144 -18.930 1.00 62.62 204 ARG A CA 1
ATOM 1664 C C . ARG A 1 204 ? 24.249 1.919 -20.355 1.00 62.62 204 ARG A C 1
ATOM 1666 O O . ARG A 1 204 ? 25.346 2.363 -20.683 1.00 62.62 204 ARG A O 1
ATOM 1673 N N . ILE A 1 205 ? 23.420 1.312 -21.203 1.00 60.41 205 ILE A N 1
ATOM 1674 C CA . ILE A 1 205 ? 23.586 1.335 -22.663 1.00 60.41 205 ILE A CA 1
ATOM 1675 C C . ILE A 1 205 ? 22.864 2.586 -23.195 1.00 60.41 205 ILE A C 1
ATOM 1677 O O . ILE A 1 205 ? 21.720 2.854 -22.819 1.00 60.41 205 ILE A O 1
ATOM 1681 N N . ASP A 1 206 ? 23.536 3.395 -24.016 1.00 54.88 206 ASP A N 1
ATOM 1682 C CA . ASP A 1 206 ? 22.994 4.653 -24.548 1.00 54.88 206 ASP A CA 1
ATOM 1683 C C . ASP A 1 206 ? 21.907 4.415 -25.615 1.00 54.88 206 ASP A C 1
ATOM 1685 O O . ASP A 1 206 ? 22.150 4.554 -26.805 1.00 54.88 206 ASP A O 1
ATOM 1689 N N . ASP A 1 207 ? 20.688 4.077 -25.183 1.00 56.50 207 ASP A N 1
ATOM 1690 C CA . ASP A 1 207 ? 19.433 4.338 -25.907 1.00 56.50 207 ASP A CA 1
ATOM 1691 C C . ASP A 1 207 ? 18.232 4.216 -24.937 1.00 56.50 207 ASP A C 1
ATOM 1693 O O . ASP A 1 207 ? 17.884 3.114 -24.510 1.00 56.50 207 ASP A O 1
ATOM 1697 N N . PRO A 1 208 ? 17.591 5.327 -24.522 1.00 53.06 208 PRO A N 1
ATOM 1698 C CA . PRO A 1 208 ? 16.466 5.301 -23.586 1.00 53.06 208 PRO A CA 1
ATOM 1699 C C . PRO A 1 208 ? 15.150 4.810 -24.211 1.00 53.06 208 PRO A C 1
ATOM 1701 O O . PRO A 1 208 ? 14.169 4.655 -23.486 1.00 53.06 208 PRO A O 1
ATOM 1704 N N . LYS A 1 209 ? 15.084 4.556 -25.528 1.00 53.81 209 LYS A N 1
ATOM 1705 C CA . LYS A 1 209 ? 13.822 4.207 -26.207 1.00 53.81 209 LYS A CA 1
ATOM 1706 C C . LYS A 1 209 ? 13.180 2.898 -25.734 1.00 53.81 209 LYS A C 1
ATOM 1708 O O . LYS A 1 209 ? 11.994 2.703 -25.982 1.00 53.81 209 LYS A O 1
ATOM 1713 N N . TYR A 1 210 ? 13.927 2.004 -25.083 1.00 52.78 210 TYR A N 1
ATOM 1714 C CA . TYR A 1 210 ? 13.525 0.597 -25.002 1.00 52.78 210 TYR A CA 1
ATOM 1715 C C . TYR A 1 210 ? 12.880 0.137 -23.689 1.00 52.78 210 TYR A C 1
ATOM 1717 O O . TYR A 1 210 ? 12.042 -0.759 -23.738 1.00 52.78 210 TYR A O 1
ATOM 1725 N N . VAL A 1 211 ? 13.185 0.754 -22.538 1.00 56.19 211 VAL A N 1
ATOM 1726 C CA . VAL A 1 211 ? 12.645 0.291 -21.234 1.00 56.19 211 VAL A CA 1
ATOM 1727 C C . VAL A 1 211 ? 11.115 0.449 -21.162 1.00 56.19 211 VAL A C 1
ATOM 1729 O O . VAL A 1 211 ? 10.455 -0.228 -20.383 1.00 56.19 211 VAL A O 1
ATOM 1732 N N . PHE A 1 212 ? 10.529 1.298 -22.009 1.00 58.75 212 PHE A N 1
ATOM 1733 C CA . PHE A 1 212 ? 9.095 1.598 -21.996 1.00 58.75 212 PHE A CA 1
ATOM 1734 C C . PHE A 1 212 ? 8.480 1.735 -23.395 1.00 58.75 212 PHE A C 1
ATOM 1736 O O . PHE A 1 212 ? 7.594 2.561 -23.617 1.00 58.75 212 PHE A O 1
ATOM 1743 N N . SER A 1 213 ? 9.001 0.985 -24.369 1.00 50.94 213 SER A N 1
ATOM 1744 C CA . SER A 1 213 ? 8.457 1.002 -25.733 1.00 50.94 213 SER A CA 1
ATOM 1745 C C . SER A 1 213 ? 7.016 0.464 -25.786 1.00 50.94 213 SER A C 1
ATOM 1747 O O . SER A 1 213 ? 6.617 -0.341 -24.945 1.00 50.94 213 SER A O 1
ATOM 1749 N N . GLU A 1 214 ? 6.256 0.868 -26.811 1.00 48.81 214 GLU A N 1
ATOM 1750 C CA . GLU A 1 214 ? 4.851 0.476 -27.059 1.00 48.81 214 GLU A CA 1
ATOM 1751 C C . GLU A 1 214 ? 4.604 -1.047 -27.070 1.00 48.81 214 GLU A C 1
ATOM 1753 O O . GLU A 1 214 ? 3.474 -1.487 -26.876 1.00 48.81 214 GLU A O 1
ATOM 1758 N N . ASN A 1 215 ? 5.656 -1.856 -27.245 1.00 47.41 215 ASN A N 1
ATOM 1759 C CA . ASN A 1 215 ? 5.580 -3.318 -27.273 1.00 47.41 215 ASN A CA 1
ATOM 1760 C C . ASN A 1 215 ? 5.449 -3.970 -25.883 1.00 47.41 215 ASN A C 1
ATOM 1762 O O . ASN A 1 215 ? 5.111 -5.147 -25.810 1.00 47.41 215 ASN A O 1
ATOM 1766 N N . PHE A 1 216 ? 5.676 -3.229 -24.791 1.00 61.31 216 PHE A N 1
ATOM 1767 C CA . PHE A 1 216 ? 5.386 -3.671 -23.420 1.00 61.31 216 PHE A CA 1
ATOM 1768 C C . PHE A 1 216 ? 4.158 -2.931 -22.902 1.00 61.31 216 PHE A C 1
ATOM 1770 O O . PHE A 1 216 ? 4.241 -2.100 -21.996 1.00 61.31 216 PHE A O 1
ATOM 1777 N N . GLY A 1 217 ? 3.012 -3.203 -23.527 1.00 71.12 217 GLY A N 1
ATOM 1778 C CA . GLY A 1 217 ? 1.736 -2.630 -23.120 1.00 71.12 217 GLY A CA 1
ATOM 1779 C C . GLY A 1 217 ? 1.481 -2.913 -21.643 1.00 71.12 217 GLY A C 1
ATOM 1780 O O . GLY A 1 217 ? 1.285 -4.061 -21.250 1.00 71.12 217 GLY A O 1
ATOM 1781 N N . PHE A 1 218 ? 1.510 -1.866 -20.821 1.00 85.25 218 PHE A N 1
ATOM 1782 C CA . PHE A 1 218 ? 1.137 -1.976 -19.418 1.00 85.25 218 PHE A CA 1
ATOM 1783 C C . PHE A 1 218 ? -0.306 -2.506 -19.326 1.00 85.25 218 PHE A C 1
ATOM 1785 O O . PHE A 1 218 ? -1.165 -2.001 -20.061 1.00 85.25 218 PHE A O 1
ATOM 1792 N N . PRO A 1 219 ? -0.607 -3.496 -18.465 1.00 90.31 219 PRO A N 1
ATOM 1793 C CA . PRO A 1 219 ? -1.933 -4.102 -18.369 1.00 90.31 219 PRO A CA 1
ATOM 1794 C C . PRO A 1 219 ? -2.919 -3.146 -17.675 1.00 90.31 219 PRO A C 1
ATOM 1796 O O . PRO A 1 219 ? -3.304 -3.323 -16.522 1.00 90.31 219 PRO A O 1
ATOM 1799 N N . GLN A 1 220 ? -3.345 -2.109 -18.398 1.00 90.94 220 GLN A N 1
ATOM 1800 C CA . GLN A 1 220 ? -4.197 -1.032 -17.883 1.00 90.94 220 GLN A CA 1
ATOM 1801 C C . GLN A 1 220 ? -5.545 -1.537 -17.360 1.00 90.94 220 GLN A C 1
ATOM 1803 O O . GLN A 1 220 ? -6.131 -0.924 -16.476 1.00 90.94 220 GLN A O 1
ATOM 1808 N N . GLU A 1 221 ? -6.073 -2.622 -17.925 1.00 93.81 221 GLU A N 1
ATOM 1809 C CA . GLU A 1 221 ? -7.313 -3.227 -17.436 1.00 93.81 221 GLU A CA 1
ATOM 1810 C C . GLU A 1 221 ? -7.128 -3.848 -16.050 1.00 93.81 221 GLU A C 1
ATOM 1812 O O . GLU A 1 221 ? -7.930 -3.570 -15.164 1.00 93.81 221 GLU A O 1
ATOM 1817 N N . ALA A 1 222 ? -6.023 -4.564 -15.832 1.00 94.88 222 ALA A N 1
ATOM 1818 C CA . ALA A 1 222 ? -5.688 -5.123 -14.528 1.00 94.88 222 ALA A CA 1
ATOM 1819 C C . ALA A 1 222 ? -5.492 -4.018 -13.476 1.00 94.88 222 ALA A C 1
ATOM 1821 O O . ALA A 1 222 ? -6.065 -4.093 -12.392 1.00 94.88 222 ALA A O 1
ATOM 1822 N N . GLU A 1 223 ? -4.757 -2.947 -13.813 1.00 95.12 223 GLU A N 1
ATOM 1823 C CA . GLU A 1 223 ? -4.632 -1.754 -12.952 1.00 95.12 223 GLU A CA 1
ATOM 1824 C C . GLU A 1 223 ? -6.015 -1.196 -12.583 1.00 95.12 223 GLU A C 1
ATOM 1826 O O . GLU A 1 223 ? -6.314 -1.007 -11.403 1.00 95.12 223 GLU A O 1
ATOM 1831 N N . ARG A 1 224 ? -6.878 -0.963 -13.583 1.00 95.62 224 ARG A N 1
ATOM 1832 C CA . ARG A 1 224 ? -8.230 -0.434 -13.361 1.00 95.62 224 ARG A CA 1
ATOM 1833 C C . ARG A 1 224 ? -9.060 -1.338 -12.460 1.00 95.62 224 ARG A C 1
ATOM 1835 O O . ARG A 1 224 ? -9.754 -0.816 -11.597 1.00 95.62 224 ARG A O 1
ATOM 1842 N N . ASN A 1 225 ? -8.987 -2.654 -12.629 1.00 96.75 225 ASN A N 1
ATOM 1843 C CA . ASN A 1 225 ? -9.775 -3.596 -11.839 1.00 96.75 225 ASN A CA 1
ATOM 1844 C C . ASN A 1 225 ? -9.320 -3.632 -10.375 1.00 96.75 225 ASN A C 1
ATOM 1846 O O . ASN A 1 225 ? -10.164 -3.597 -9.482 1.00 96.75 225 ASN A O 1
ATOM 1850 N N . PHE A 1 226 ? -8.008 -3.608 -10.111 1.00 95.94 226 PHE A N 1
ATOM 1851 C CA . PHE A 1 226 ? -7.481 -3.486 -8.747 1.00 95.94 226 PHE A CA 1
ATOM 1852 C C . PHE A 1 226 ? -7.923 -2.180 -8.076 1.00 95.94 226 PHE A C 1
ATOM 1854 O O . PHE A 1 226 ? -8.368 -2.199 -6.927 1.00 95.94 226 PHE A O 1
ATOM 1861 N N . ILE A 1 227 ? -7.850 -1.055 -8.796 1.00 94.19 227 ILE A N 1
ATOM 1862 C CA . ILE A 1 227 ? -8.298 0.251 -8.289 1.00 94.19 227 ILE A CA 1
ATOM 1863 C C . ILE A 1 227 ? -9.812 0.248 -8.044 1.00 94.19 227 ILE A C 1
ATOM 1865 O O . ILE A 1 227 ? -10.256 0.658 -6.976 1.00 94.19 227 ILE A O 1
ATOM 1869 N N . ALA A 1 228 ? -10.606 -0.268 -8.981 1.00 94.88 228 ALA A N 1
ATOM 1870 C CA . ALA A 1 228 ? -12.058 -0.336 -8.848 1.00 94.88 228 ALA A CA 1
ATOM 1871 C C . ALA A 1 228 ? -12.487 -1.240 -7.684 1.00 94.88 228 ALA A C 1
ATOM 1873 O O . ALA A 1 228 ? -13.446 -0.934 -6.980 1.00 94.88 228 ALA A O 1
ATOM 1874 N N . TYR A 1 229 ? -11.777 -2.347 -7.448 1.00 93.88 229 TYR A N 1
ATOM 1875 C CA . TYR A 1 229 ? -12.061 -3.233 -6.322 1.00 93.88 229 TYR A CA 1
ATOM 1876 C C . TYR A 1 229 ? -11.714 -2.575 -4.982 1.00 93.88 229 TYR A C 1
ATOM 1878 O O . TYR A 1 229 ? -12.496 -2.665 -4.036 1.00 93.88 229 TYR A O 1
ATOM 1886 N N . TYR A 1 230 ? -10.583 -1.865 -4.921 1.00 91.50 230 TYR A N 1
ATOM 1887 C CA . TYR A 1 230 ? -10.229 -1.018 -3.784 1.00 91.50 230 TYR A CA 1
ATOM 1888 C C . TYR A 1 230 ? -11.336 0.008 -3.501 1.00 91.50 230 TYR A C 1
ATOM 1890 O O . TYR A 1 230 ? -11.868 0.043 -2.396 1.00 91.50 230 TYR A O 1
ATOM 1898 N N . GLU A 1 231 ? -11.758 0.780 -4.505 1.00 89.88 231 GLU A N 1
ATOM 1899 C CA . GLU A 1 231 ? -12.826 1.781 -4.371 1.00 89.88 231 GLU A CA 1
ATOM 1900 C C . GLU A 1 231 ? -14.161 1.162 -3.947 1.00 89.88 231 GLU A C 1
ATOM 1902 O O . GLU A 1 231 ? -14.873 1.723 -3.117 1.00 89.88 231 GLU A O 1
ATOM 1907 N N . LYS A 1 232 ? -14.493 -0.021 -4.471 1.00 89.62 232 LYS A N 1
ATOM 1908 C CA . LYS A 1 232 ? -15.712 -0.744 -4.111 1.00 89.62 232 LYS A CA 1
ATOM 1909 C C . LYS A 1 232 ? -15.752 -1.100 -2.627 1.00 89.62 232 LYS A C 1
ATOM 1911 O O . LYS A 1 232 ? -16.784 -0.874 -2.005 1.00 89.62 232 LYS A O 1
ATOM 1916 N N . ILE A 1 233 ? -14.671 -1.648 -2.065 1.00 87.06 233 ILE A N 1
ATOM 1917 C CA . ILE A 1 233 ? -14.625 -1.988 -0.631 1.00 87.06 233 ILE A CA 1
ATOM 1918 C C . ILE A 1 233 ? -14.869 -0.735 0.214 1.00 87.06 233 ILE A C 1
ATOM 1920 O O . ILE A 1 233 ? -15.663 -0.751 1.149 1.00 87.06 233 ILE A O 1
ATOM 1924 N N . ILE A 1 234 ? -14.241 0.372 -0.170 1.00 83.38 234 ILE A N 1
ATOM 1925 C CA . ILE A 1 234 ? -14.33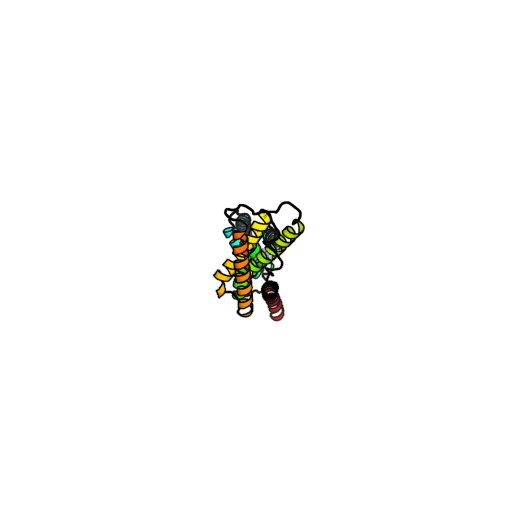1 1.644 0.552 1.00 83.38 234 ILE A CA 1
ATOM 1926 C C . ILE A 1 234 ? -15.738 2.223 0.476 1.00 83.38 234 ILE A C 1
ATOM 1928 O O . ILE A 1 234 ? -16.280 2.686 1.472 1.00 83.38 234 ILE A O 1
ATOM 1932 N N . ASN A 1 235 ? -16.361 2.184 -0.698 1.00 83.19 235 ASN A N 1
ATOM 1933 C CA . ASN A 1 235 ? -17.719 2.689 -0.862 1.00 83.19 235 ASN A CA 1
ATOM 1934 C C . ASN A 1 235 ? -18.727 1.805 -0.112 1.00 83.19 235 ASN A C 1
ATOM 1936 O O . ASN A 1 235 ? -19.589 2.320 0.601 1.00 83.19 235 ASN A O 1
ATOM 1940 N N . ASN A 1 236 ? -18.576 0.482 -0.184 1.00 78.19 236 ASN A N 1
ATOM 1941 C CA . ASN A 1 236 ? -19.447 -0.460 0.518 1.00 78.19 236 ASN A CA 1
ATOM 1942 C C . ASN A 1 236 ? -19.390 -0.293 2.043 1.00 78.19 236 ASN A C 1
ATOM 1944 O O . ASN A 1 236 ? -20.431 -0.404 2.701 1.00 78.19 236 ASN A O 1
ATOM 1948 N N . SER A 1 237 ? -18.211 0.011 2.597 1.00 69.00 237 SER A N 1
ATOM 1949 C CA . SER A 1 237 ? -18.065 0.279 4.030 1.00 69.00 237 SER A CA 1
ATOM 1950 C C . SER A 1 237 ? -18.771 1.576 4.442 1.00 69.00 237 SER A C 1
ATOM 1952 O O . SER A 1 237 ? -19.332 1.661 5.530 1.00 69.00 237 SER A O 1
ATOM 1954 N N . THR A 1 238 ? -18.852 2.575 3.556 1.00 63.16 238 THR A N 1
ATOM 1955 C CA . THR A 1 238 ? -19.585 3.820 3.848 1.00 63.16 238 THR A CA 1
ATOM 1956 C C . THR A 1 238 ? -21.111 3.674 3.809 1.00 63.16 238 THR A C 1
ATOM 1958 O O . THR A 1 238 ? -21.804 4.382 4.542 1.00 63.16 238 THR A O 1
ATOM 1961 N N . GLU A 1 239 ? -21.654 2.758 3.001 1.00 61.38 239 GLU A N 1
ATOM 1962 C CA . GLU A 1 239 ? -23.107 2.573 2.842 1.00 61.38 239 GLU A CA 1
ATOM 1963 C C . GLU A 1 239 ? -23.747 1.748 3.969 1.00 61.38 239 GLU A C 1
ATOM 1965 O O . GLU A 1 239 ? -24.849 2.078 4.414 1.00 61.38 239 GLU A O 1
ATOM 1970 N N . HIS A 1 240 ? -23.048 0.737 4.502 1.00 55.44 240 HIS A N 1
ATOM 1971 C CA . HIS A 1 240 ? -23.550 -0.082 5.620 1.00 55.44 240 HIS A CA 1
ATOM 1972 C C . HIS A 1 240 ? -23.800 0.741 6.905 1.00 55.44 240 HIS A C 1
ATOM 1974 O O . HIS A 1 240 ? -24.621 0.354 7.737 1.00 55.44 240 HIS A O 1
ATOM 1980 N N . SER A 1 241 ? -23.181 1.921 7.024 1.00 50.94 241 SER A N 1
ATOM 1981 C CA . SER A 1 241 ? -23.395 2.904 8.100 1.00 50.94 241 SER A CA 1
ATOM 1982 C C . SER A 1 241 ? -24.803 3.525 8.102 1.00 50.94 241 SER A C 1
ATOM 1984 O O . SER A 1 241 ? -25.384 3.799 9.155 1.00 50.94 241 SER A O 1
ATOM 1986 N N . ASN A 1 242 ? -25.384 3.733 6.915 1.00 50.50 242 ASN A N 1
ATOM 1987 C CA . ASN A 1 242 ? -26.616 4.513 6.745 1.00 50.50 242 ASN A CA 1
ATOM 1988 C C . ASN A 1 242 ? -27.900 3.679 6.869 1.00 50.50 242 ASN A C 1
ATOM 1990 O O . ASN A 1 242 ? -28.977 4.248 7.008 1.00 50.50 242 ASN A O 1
ATOM 1994 N N . CYS A 1 243 ? -27.810 2.347 6.818 1.00 48.88 243 CYS A N 1
ATOM 1995 C CA . CYS A 1 243 ? -28.965 1.459 7.007 1.00 48.88 243 CYS A CA 1
ATOM 1996 C C . CYS A 1 243 ? -29.097 0.921 8.441 1.00 48.88 243 CYS A C 1
ATOM 1998 O O . CYS A 1 243 ? -30.121 0.326 8.768 1.00 48.88 243 CYS A O 1
ATOM 2000 N N . ALA A 1 244 ? -28.077 1.114 9.285 1.00 47.75 244 ALA A N 1
ATOM 2001 C CA . ALA A 1 244 ? -28.058 0.675 10.683 1.00 47.75 244 ALA A CA 1
ATOM 2002 C C . ALA A 1 244 ? -28.354 1.805 11.696 1.00 47.75 244 ALA A C 1
ATOM 2004 O O . ALA A 1 244 ? -28.224 1.585 12.903 1.00 47.75 244 ALA A O 1
ATOM 2005 N N . SER A 1 245 ? -28.728 3.001 11.221 1.00 44.41 245 SER A N 1
ATOM 2006 C CA . SER A 1 245 ? -29.140 4.163 12.031 1.00 44.41 245 SER A CA 1
ATOM 2007 C C . SER A 1 245 ? -30.634 4.449 11.912 1.00 44.41 245 SER A C 1
ATOM 2009 O O . SER A 1 245 ? -31.188 4.945 12.920 1.00 44.41 245 SER A O 1
#

Sequence (245 aa):
MEAKSGIELLINAMAGILVPISIAFVGYWFTRQKEKSDEQKNAIDTFSTYLDALSSDNQQKQKYALIALHYLKLNKKIPKELMDIVDVFASNTNLEVASAAMLVDMAKDIDKEDLSLLQELLLPVKIHLDRTKNAFRIWISTKDQKPNEKIEEMIYRSNVFIRDLLIEKWYLIPVPLQEDALKLIDHFNDWTEVYFKLRPEGKRIDDPKYVFSENFGFPQEAERNFIAYYEKIINNSTEHSNCAS

Secondary structure (DSSP, 8-state):
----SHHHHHHHHHHHHHHHHHHHHHHHHHHHHHHHHHHHHHHHHHHHHHHHHHSSS-HHHHHHHHHHHHHHHHTT---THHHHHHHHHHHHS-HHHHHHHHHHHH-SS--HHHHHHIIIIIHHHHHHHHHHHHHHHHHHHTTTSS--HHHHHHHHHHHHHHHHHHHHTGGGS-GGGHHHHHHHHHHHHHHHHHHHHHSGGGPPPS-TTSTT-TTS---HHHHHHHHHHHHHHHHHHHHHTTS--

Radius of gyration: 30.69 Å; chains: 1; bounding box: 66×54×106 Å